Protein AF-A0A2Z6RHT5-F1 (afdb_monomer)

Secondary structure (DSSP, 8-state):
-HHHHH---GGG-SSHHHHHHHHHHHHH-PPP----SHHHHHHHHHHTTS--EEEEE-HHHHHH-HHHHHHHHHHHHH--TT-SEEEEEEEEEE--GGGHHHHSSS--SEEEEE--GGGS-HHHHHHHHHHSTT-----EEEEE--SPEEEEEEEHHHHHHHHHTT-EEEEEEEEEEEEPP-

Mean predicted aligned error: 8.2 Å

Structure (mmCIF, N/CA/C/O backbone):
data_AF-A0A2Z6RHT5-F1
#
_entry.id   AF-A0A2Z6RHT5-F1
#
loop_
_atom_site.group_PDB
_atom_site.id
_atom_site.type_symbol
_atom_site.label_atom_id
_atom_site.label_alt_id
_atom_site.label_comp_id
_atom_site.label_asym_id
_atom_site.label_entity_id
_atom_site.label_seq_id
_atom_site.pdbx_PDB_ins_code
_atom_site.Cartn_x
_atom_site.Cartn_y
_atom_site.Cartn_z
_atom_site.occupancy
_atom_site.B_iso_or_equiv
_atom_site.auth_seq_id
_atom_site.auth_comp_id
_atom_site.auth_asym_id
_atom_site.auth_atom_id
_atom_site.pdbx_PDB_model_num
ATOM 1 N N . THR A 1 1 ? 32.924 -19.576 -12.853 1.00 72.81 1 THR A N 1
ATOM 2 C CA . THR A 1 1 ? 32.741 -18.130 -12.596 1.00 72.81 1 THR A CA 1
ATOM 3 C C . THR A 1 1 ? 31.260 -17.805 -12.616 1.00 72.81 1 THR A C 1
ATOM 5 O O . THR A 1 1 ? 30.520 -18.517 -13.285 1.00 72.81 1 THR A O 1
ATOM 8 N N . CYS A 1 2 ? 30.806 -16.787 -11.879 1.00 76.38 2 CYS A N 1
ATOM 9 C CA . CYS A 1 2 ? 29.377 -16.460 -11.731 1.00 76.38 2 CYS A CA 1
ATOM 10 C C . CYS A 1 2 ? 28.672 -16.211 -13.071 1.00 76.38 2 CYS A C 1
ATOM 12 O O . CYS A 1 2 ? 27.558 -16.684 -13.258 1.00 76.38 2 CYS A O 1
ATOM 14 N N . ILE A 1 3 ? 29.378 -15.628 -14.043 1.00 86.44 3 ILE A N 1
ATOM 15 C CA . ILE A 1 3 ? 28.909 -15.486 -15.429 1.00 86.44 3 ILE A CA 1
ATOM 16 C C . ILE A 1 3 ? 28.558 -16.848 -16.052 1.00 86.44 3 ILE A C 1
ATOM 18 O O . ILE A 1 3 ? 27.509 -16.989 -16.659 1.00 86.44 3 ILE A O 1
ATOM 22 N N . LYS A 1 4 ? 29.379 -17.888 -15.853 1.00 86.88 4 LYS A N 1
ATOM 23 C CA . LYS A 1 4 ? 29.117 -19.227 -16.417 1.00 86.88 4 LYS A CA 1
ATOM 24 C C . LYS A 1 4 ? 27.957 -19.963 -15.734 1.00 86.88 4 LYS A C 1
ATOM 26 O O . LYS A 1 4 ? 27.295 -20.762 -16.378 1.00 86.88 4 LYS A O 1
ATOM 31 N N . TYR A 1 5 ? 27.746 -19.748 -14.433 1.00 85.44 5 TYR A N 1
ATOM 32 C CA . TYR A 1 5 ? 26.770 -20.521 -13.647 1.00 85.44 5 TYR A CA 1
ATOM 33 C C . TYR A 1 5 ? 25.415 -19.826 -13.482 1.00 85.44 5 TYR A C 1
ATOM 35 O O . TYR A 1 5 ? 24.383 -20.500 -13.439 1.00 85.44 5 TYR A O 1
ATOM 43 N N . TYR A 1 6 ? 25.412 -18.499 -13.363 1.00 84.75 6 TYR A N 1
ATOM 44 C CA . TYR A 1 6 ? 24.230 -17.676 -13.091 1.00 84.75 6 TYR A CA 1
ATOM 45 C C . TYR A 1 6 ? 23.938 -16.672 -14.213 1.00 84.75 6 TYR A C 1
ATOM 47 O O . TYR A 1 6 ? 22.865 -16.071 -14.206 1.00 84.75 6 TYR A O 1
ATOM 55 N N . GLU A 1 7 ? 24.868 -16.487 -15.163 1.00 88.12 7 GLU A N 1
ATOM 56 C CA . GLU A 1 7 ? 24.817 -15.429 -16.188 1.00 88.12 7 GLU A CA 1
ATOM 57 C C . GLU A 1 7 ? 24.629 -14.042 -15.551 1.00 88.12 7 GLU A C 1
ATOM 59 O O . GLU A 1 7 ? 23.878 -13.202 -16.040 1.00 88.12 7 GLU A O 1
ATOM 64 N N . LEU A 1 8 ? 25.271 -13.843 -14.399 1.00 86.50 8 LEU A N 1
ATOM 65 C CA . LEU A 1 8 ? 25.359 -12.565 -13.706 1.00 86.50 8 LEU A CA 1
ATOM 66 C C . LEU A 1 8 ? 26.819 -12.134 -13.725 1.00 86.50 8 LEU A C 1
ATOM 68 O O . LEU A 1 8 ? 27.700 -12.931 -13.378 1.00 86.50 8 LEU A O 1
ATOM 72 N N . ASP A 1 9 ? 27.069 -10.894 -14.128 1.00 87.44 9 ASP A N 1
ATOM 73 C CA . ASP A 1 9 ? 28.403 -10.306 -14.111 1.00 87.44 9 ASP A CA 1
ATOM 74 C C . ASP A 1 9 ? 28.694 -9.715 -12.718 1.00 87.44 9 ASP A C 1
ATOM 76 O O . ASP A 1 9 ? 28.036 -8.752 -12.316 1.00 87.44 9 ASP A O 1
ATOM 80 N N . PRO A 1 10 ? 29.670 -10.273 -11.966 1.00 85.12 10 PRO A N 1
ATOM 81 C CA . PRO A 1 10 ? 30.047 -9.784 -10.642 1.00 85.12 10 PRO A CA 1
ATOM 82 C C . PRO A 1 10 ? 30.427 -8.303 -10.599 1.00 85.12 10 PRO A C 1
ATOM 84 O O . PRO A 1 10 ? 30.282 -7.687 -9.549 1.00 85.12 10 PRO A O 1
ATOM 87 N N . SER A 1 11 ? 30.896 -7.734 -11.712 1.00 87.56 11 SER A N 1
ATOM 88 C CA . SER A 1 11 ? 31.372 -6.347 -11.794 1.00 87.56 11 SER A CA 1
ATOM 89 C C . SER A 1 11 ? 30.252 -5.323 -11.583 1.00 87.56 11 SER A C 1
ATOM 91 O O . SER A 1 11 ? 30.521 -4.180 -11.225 1.00 87.56 11 SER A O 1
ATOM 93 N N . HIS A 1 12 ? 28.991 -5.735 -11.752 1.00 86.00 12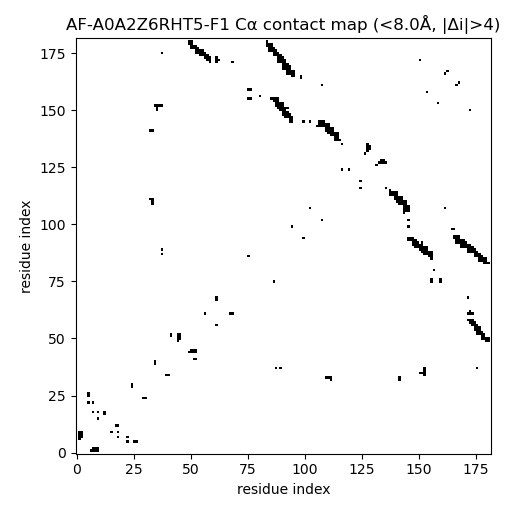 HIS A N 1
ATOM 94 C CA . HIS A 1 12 ? 27.811 -4.902 -11.505 1.00 86.00 12 HIS A CA 1
ATOM 95 C C . HIS A 1 12 ? 27.333 -4.925 -10.043 1.00 86.00 12 HIS A C 1
ATOM 97 O O . HIS A 1 12 ? 26.348 -4.264 -9.714 1.00 86.00 12 HIS A O 1
ATOM 103 N N . TYR A 1 13 ? 28.006 -5.668 -9.157 1.00 87.38 13 TYR A N 1
ATOM 104 C CA . TYR A 1 13 ? 27.581 -5.855 -7.773 1.00 87.38 13 TYR A CA 1
ATOM 105 C C . TYR A 1 13 ? 28.577 -5.251 -6.790 1.00 87.38 13 TYR A C 1
ATOM 107 O O . TYR A 1 13 ? 29.769 -5.538 -6.817 1.00 87.38 13 TYR A O 1
ATOM 115 N N . VAL A 1 14 ? 28.055 -4.466 -5.845 1.00 90.38 14 VAL A N 1
ATOM 116 C CA . VAL A 1 14 ? 28.849 -3.853 -4.768 1.00 90.38 14 VAL A CA 1
ATOM 117 C C . VAL A 1 14 ? 29.410 -4.918 -3.814 1.00 90.38 14 VAL A C 1
ATOM 119 O O . VAL A 1 14 ? 30.442 -4.706 -3.184 1.00 90.38 14 VAL A O 1
ATOM 122 N N . SER A 1 15 ? 28.738 -6.069 -3.673 1.00 92.12 15 SER A N 1
ATOM 123 C CA . SER A 1 15 ? 29.152 -7.119 -2.734 1.00 92.12 15 SER A CA 1
ATOM 124 C C . SER A 1 15 ? 28.681 -8.529 -3.118 1.00 92.12 15 SER A C 1
ATOM 126 O O . SER A 1 15 ? 27.671 -8.714 -3.804 1.00 92.12 15 SER A O 1
ATOM 128 N N . ALA A 1 16 ? 29.372 -9.553 -2.608 1.00 89.00 16 ALA A N 1
ATOM 129 C CA . ALA A 1 16 ? 29.013 -10.957 -2.831 1.00 89.00 16 ALA A CA 1
ATOM 130 C C . ALA A 1 16 ? 27.592 -11.341 -2.348 1.00 89.00 16 ALA A C 1
ATOM 132 O O . ALA A 1 16 ? 26.932 -12.108 -3.056 1.00 89.00 16 ALA A O 1
ATOM 133 N N . PRO A 1 17 ? 27.059 -10.809 -1.225 1.00 91.25 17 PRO A N 1
ATOM 134 C CA . PRO A 1 17 ? 25.663 -11.031 -0.844 1.00 91.25 17 PRO A CA 1
ATOM 135 C C . PRO A 1 17 ? 24.656 -10.528 -1.883 1.00 91.25 17 PRO A C 1
ATOM 137 O O . PRO A 1 17 ? 23.709 -11.247 -2.190 1.00 91.25 17 PRO A O 1
ATOM 140 N N . SER A 1 18 ? 24.878 -9.344 -2.471 1.00 87.88 18 SER A N 1
ATOM 141 C CA . SER A 1 18 ? 23.979 -8.804 -3.507 1.00 87.88 18 SER A CA 1
ATOM 142 C C . SER A 1 18 ? 23.942 -9.685 -4.761 1.00 87.88 18 SER A C 1
ATOM 144 O O . SER A 1 18 ? 22.866 -10.010 -5.253 1.00 87.88 18 SER A O 1
ATOM 146 N N . LEU A 1 19 ? 25.105 -10.183 -5.193 1.00 90.12 19 LEU A N 1
ATOM 147 C CA . LEU A 1 19 ? 25.199 -11.153 -6.285 1.00 90.12 19 LEU A CA 1
ATOM 148 C C . LEU A 1 19 ? 24.508 -12.481 -5.938 1.00 90.12 19 LEU A C 1
ATOM 150 O O . LEU A 1 19 ? 23.809 -13.058 -6.767 1.00 90.12 19 LEU A O 1
ATOM 154 N N . SER A 1 20 ? 24.709 -12.981 -4.716 1.00 91.44 20 SER A N 1
ATOM 155 C CA . SER A 1 20 ? 24.129 -14.253 -4.259 1.00 91.44 20 SER A CA 1
ATOM 156 C C . SER A 1 20 ? 22.600 -14.200 -4.202 1.00 91.44 20 SER A C 1
ATOM 158 O O . SER A 1 20 ? 21.941 -15.172 -4.567 1.00 91.44 20 SER A O 1
ATOM 160 N N . TRP A 1 21 ? 22.034 -13.063 -3.789 1.00 88.56 21 TRP A N 1
ATOM 161 C CA . TRP A 1 21 ? 20.590 -12.833 -3.763 1.00 88.56 21 TRP A CA 1
ATOM 162 C C . TRP A 1 21 ? 19.975 -12.874 -5.167 1.00 88.56 21 TRP A C 1
ATOM 164 O O . TRP A 1 21 ? 19.035 -13.633 -5.405 1.00 88.56 21 TRP A O 1
ATOM 174 N N . ASP A 1 22 ? 20.549 -12.142 -6.121 1.00 87.25 22 ASP A N 1
ATOM 175 C CA . ASP A 1 22 ? 20.072 -12.148 -7.508 1.00 87.25 22 ASP A CA 1
ATOM 176 C C . ASP A 1 22 ? 20.249 -13.520 -8.170 1.00 87.25 22 ASP A C 1
ATOM 178 O O . ASP A 1 22 ? 19.358 -13.996 -8.879 1.00 87.25 22 ASP A O 1
ATOM 182 N N . ALA A 1 23 ? 21.362 -14.207 -7.886 1.00 90.69 23 ALA A N 1
ATOM 183 C CA . ALA A 1 23 ? 21.592 -15.575 -8.342 1.00 90.69 23 ALA A CA 1
ATOM 184 C C . ALA A 1 23 ? 20.512 -16.534 -7.816 1.00 90.69 23 ALA A C 1
ATOM 186 O O . ALA A 1 23 ? 19.993 -17.353 -8.578 1.00 90.69 23 ALA A O 1
ATOM 187 N N . MET A 1 24 ? 20.134 -16.411 -6.538 1.00 92.44 24 MET A N 1
ATOM 188 C CA . MET A 1 24 ? 19.061 -17.195 -5.924 1.00 92.44 24 MET A CA 1
ATOM 189 C C . MET A 1 24 ? 17.709 -16.916 -6.591 1.00 92.44 24 MET A C 1
ATOM 191 O O . MET A 1 24 ? 17.010 -17.861 -6.963 1.00 92.44 24 MET A O 1
ATOM 195 N N . LEU A 1 25 ? 17.334 -15.647 -6.779 1.00 89.25 25 LEU A N 1
ATOM 196 C CA . LEU A 1 25 ? 16.073 -15.283 -7.438 1.00 89.25 25 LEU A CA 1
ATOM 197 C C . LEU A 1 25 ? 16.009 -15.837 -8.863 1.00 89.25 25 LEU A C 1
ATOM 199 O O . LEU A 1 25 ? 15.011 -16.446 -9.250 1.00 89.25 25 LEU A O 1
ATOM 203 N N . LYS A 1 26 ? 17.101 -15.704 -9.624 1.00 86.69 26 LYS A N 1
ATOM 204 C CA . LYS A 1 26 ? 17.183 -16.209 -10.997 1.00 86.69 26 LYS A CA 1
ATOM 205 C C . LYS A 1 26 ? 17.109 -17.736 -11.061 1.00 86.69 26 LYS A C 1
ATOM 207 O O . LYS A 1 26 ? 16.432 -18.270 -11.933 1.00 86.69 26 LYS A O 1
ATOM 212 N N . LYS A 1 27 ? 17.763 -18.451 -10.138 1.00 89.25 27 LYS A N 1
ATOM 213 C CA . LYS A 1 27 ? 17.744 -19.925 -10.100 1.00 89.25 27 LYS A CA 1
ATOM 214 C C . LYS A 1 27 ? 16.412 -20.503 -9.639 1.00 89.25 27 LYS A C 1
ATOM 216 O O . LYS A 1 27 ? 16.014 -21.553 -10.128 1.00 89.25 27 LYS A O 1
ATOM 221 N N . THR A 1 28 ? 15.739 -19.840 -8.705 1.00 91.44 28 THR A N 1
ATOM 222 C CA . THR A 1 28 ? 14.458 -20.312 -8.156 1.00 91.44 28 THR A CA 1
ATOM 223 C C . THR A 1 28 ? 13.250 -19.848 -8.968 1.00 91.44 28 THR A C 1
ATOM 225 O O . THR A 1 28 ? 12.170 -20.415 -8.828 1.00 91.44 28 THR A O 1
ATOM 228 N N . GLY A 1 29 ? 13.400 -18.810 -9.796 1.00 85.50 29 GLY A N 1
ATOM 229 C CA . GLY A 1 29 ? 12.295 -18.192 -10.532 1.00 85.50 29 GLY A CA 1
ATOM 230 C C . GLY A 1 29 ? 11.300 -17.445 -9.636 1.00 85.50 29 GLY A C 1
ATOM 231 O O . GLY A 1 29 ? 10.247 -17.009 -10.110 1.00 85.50 29 GLY A O 1
ATOM 232 N N . VAL A 1 30 ? 11.609 -17.291 -8.343 1.00 84.75 30 VAL A N 1
ATOM 233 C CA . VAL A 1 30 ? 10.758 -16.588 -7.382 1.00 84.75 30 VAL A CA 1
ATOM 234 C C . VAL A 1 30 ? 10.743 -15.100 -7.721 1.00 84.75 30 VAL A C 1
ATOM 236 O O . VAL A 1 30 ? 11.784 -14.456 -7.835 1.00 84.75 30 VAL A O 1
ATOM 239 N N . LYS A 1 31 ? 9.541 -14.534 -7.859 1.00 80.88 31 LYS A N 1
ATOM 240 C CA . LYS A 1 31 ? 9.337 -13.100 -8.093 1.00 80.88 31 LYS A CA 1
ATOM 241 C C . LYS A 1 31 ? 8.995 -12.410 -6.782 1.00 80.88 31 LYS A C 1
ATOM 243 O O . LYS A 1 31 ? 8.032 -12.794 -6.119 1.00 80.88 31 LYS A O 1
ATOM 248 N N . ILE A 1 32 ? 9.740 -11.362 -6.440 1.00 80.69 32 ILE A N 1
ATOM 249 C CA . ILE A 1 32 ? 9.419 -10.521 -5.286 1.00 80.69 32 ILE A CA 1
ATOM 250 C C . ILE A 1 32 ? 8.148 -9.731 -5.606 1.00 80.69 32 ILE A C 1
ATOM 252 O O . ILE A 1 32 ? 8.107 -8.925 -6.539 1.00 80.69 32 ILE A O 1
ATOM 256 N N . LYS A 1 33 ? 7.096 -9.979 -4.826 1.00 82.94 33 LYS A N 1
ATOM 257 C CA . LYS A 1 33 ? 5.812 -9.286 -4.924 1.00 82.94 33 LYS A CA 1
ATOM 258 C C . LYS A 1 33 ? 5.486 -8.603 -3.605 1.00 82.94 33 LYS A C 1
ATOM 260 O O . LYS A 1 33 ? 5.857 -9.088 -2.540 1.00 82.94 33 LYS A O 1
ATOM 265 N N . LEU A 1 34 ? 4.786 -7.480 -3.695 1.00 83.81 34 LEU A N 1
ATOM 266 C CA . LEU A 1 34 ? 4.105 -6.879 -2.565 1.00 83.81 34 LEU A CA 1
ATOM 267 C C . LEU A 1 34 ? 3.022 -7.852 -2.089 1.00 83.81 34 LEU A C 1
ATOM 269 O O . LEU A 1 34 ? 2.398 -8.553 -2.892 1.00 83.81 34 LEU A O 1
ATOM 273 N N . PHE A 1 35 ? 2.776 -7.866 -0.789 1.00 80.38 35 PHE A N 1
ATOM 274 C CA . PHE A 1 35 ? 1.640 -8.582 -0.239 1.00 80.38 35 PHE A CA 1
ATOM 275 C C . PHE A 1 35 ? 0.347 -7.937 -0.738 1.00 80.38 35 PHE A C 1
ATOM 277 O O . PHE A 1 35 ? 0.083 -6.758 -0.514 1.00 80.38 35 PHE A O 1
ATOM 284 N N . THR A 1 36 ? -0.425 -8.720 -1.480 1.00 75.94 36 THR A N 1
ATOM 285 C CA . THR A 1 36 ? -1.698 -8.291 -2.074 1.00 75.94 36 THR A CA 1
ATOM 286 C C . THR A 1 36 ? -2.880 -8.692 -1.209 1.00 75.94 36 THR A C 1
ATOM 288 O O . THR A 1 36 ? -3.898 -8.009 -1.202 1.00 75.94 36 THR A O 1
ATOM 291 N N . ASP A 1 37 ? -2.721 -9.776 -0.454 1.00 80.25 37 ASP A N 1
ATOM 292 C CA . ASP A 1 37 ? -3.712 -10.279 0.477 1.00 80.25 37 ASP A CA 1
ATOM 293 C C . ASP A 1 37 ? -3.211 -10.117 1.912 1.00 80.25 37 ASP A C 1
ATOM 295 O O . ASP A 1 37 ? -2.036 -10.313 2.238 1.00 80.25 37 ASP A O 1
ATOM 299 N N . ILE A 1 38 ? -4.144 -9.767 2.781 1.00 78.44 38 ILE A N 1
ATOM 300 C CA . ILE A 1 38 ? -3.937 -9.654 4.209 1.00 78.44 38 ILE A CA 1
ATOM 301 C C . ILE A 1 38 ? -3.617 -11.022 4.837 1.00 78.44 38 ILE A C 1
ATOM 303 O O . ILE A 1 38 ? -2.877 -11.088 5.818 1.00 78.44 38 ILE A O 1
ATOM 307 N N . SER A 1 39 ? -4.083 -12.120 4.226 1.00 79.00 39 SER A N 1
ATOM 308 C CA . SER A 1 39 ? -3.747 -13.491 4.634 1.00 79.00 39 SER A CA 1
ATOM 309 C C . SER A 1 39 ? -2.245 -13.796 4.535 1.00 79.00 39 SER A C 1
ATOM 311 O O . SER A 1 39 ? -1.708 -14.553 5.343 1.00 79.00 39 SER A O 1
ATOM 313 N N . MET A 1 40 ? -1.530 -13.163 3.596 1.00 82.31 40 MET A N 1
ATOM 314 C CA . MET A 1 40 ? -0.079 -13.332 3.459 1.00 82.31 40 MET A CA 1
ATOM 315 C C . MET A 1 40 ? 0.660 -12.744 4.665 1.00 82.31 40 MET A C 1
ATOM 317 O O . MET A 1 40 ? 1.632 -13.331 5.142 1.00 82.31 40 MET A O 1
ATOM 321 N N . TYR A 1 41 ? 0.177 -11.616 5.192 1.00 79.06 41 TYR A N 1
ATOM 322 C CA . TYR A 1 41 ? 0.705 -11.044 6.429 1.00 79.06 41 TYR A CA 1
ATOM 323 C C . TYR A 1 41 ? 0.398 -11.943 7.625 1.00 79.06 41 TYR A C 1
ATOM 325 O O . TYR A 1 41 ? 1.287 -12.183 8.437 1.00 79.06 41 TYR A O 1
ATOM 333 N N . ASP A 1 42 ? -0.819 -12.490 7.701 1.00 77.12 42 ASP A N 1
ATOM 334 C CA . ASP A 1 42 ? -1.200 -13.461 8.734 1.00 77.12 42 ASP A CA 1
ATOM 335 C C . ASP A 1 42 ? -0.270 -14.677 8.752 1.00 77.12 42 ASP A C 1
ATOM 337 O O . ASP A 1 42 ? 0.265 -15.030 9.803 1.00 77.12 42 ASP A O 1
ATOM 341 N N . PHE A 1 43 ? 0.016 -15.255 7.585 1.00 81.00 43 PHE A N 1
ATOM 342 C CA . PHE A 1 43 ? 0.957 -16.364 7.462 1.00 81.00 43 PHE A CA 1
ATOM 343 C C . PHE A 1 43 ? 2.357 -16.009 7.985 1.00 81.00 43 PHE A C 1
ATOM 345 O O . PHE A 1 43 ? 2.946 -16.775 8.748 1.00 81.00 43 PHE A O 1
ATOM 352 N N . ILE A 1 44 ? 2.889 -14.843 7.610 1.00 80.19 44 ILE A N 1
ATOM 353 C CA . ILE A 1 44 ? 4.246 -14.423 7.990 1.00 80.19 44 ILE A CA 1
ATOM 354 C C . ILE A 1 44 ? 4.345 -14.108 9.478 1.00 80.19 44 ILE A C 1
ATOM 356 O O . ILE A 1 44 ? 5.302 -14.526 10.129 1.00 80.19 44 ILE A O 1
ATOM 360 N N . GLU A 1 45 ? 3.373 -13.394 10.039 1.00 77.88 45 GLU A N 1
ATOM 361 C CA . GLU A 1 45 ? 3.388 -13.076 11.468 1.00 77.88 45 GLU A CA 1
ATOM 362 C C . GLU A 1 45 ? 3.195 -14.338 12.319 1.00 77.88 45 GLU A C 1
ATOM 364 O O . GLU A 1 45 ? 3.916 -14.527 13.300 1.00 77.88 45 GLU A O 1
ATOM 369 N N . LYS A 1 46 ? 2.343 -15.278 11.883 1.00 76.12 46 LYS A N 1
ATOM 370 C CA . LYS A 1 46 ? 2.246 -16.608 12.507 1.00 76.12 46 LYS A CA 1
ATOM 371 C C . LYS A 1 46 ? 3.557 -17.386 12.410 1.00 76.12 46 LYS A C 1
ATOM 373 O O . LYS A 1 46 ? 3.958 -18.031 13.379 1.00 76.12 46 LYS A O 1
ATOM 378 N N . ALA A 1 47 ? 4.258 -17.310 11.277 1.00 79.19 47 ALA A N 1
ATOM 379 C CA . ALA A 1 47 ? 5.554 -17.963 11.095 1.00 79.19 47 ALA A CA 1
ATOM 380 C C . ALA A 1 47 ? 6.642 -17.390 12.018 1.00 79.19 47 ALA A C 1
ATOM 382 O O . ALA A 1 47 ? 7.526 -18.132 12.446 1.00 79.19 47 ALA A O 1
ATOM 383 N N . LYS A 1 48 ? 6.545 -16.110 12.406 1.00 75.25 48 LYS A N 1
ATOM 384 C CA . LYS A 1 48 ? 7.414 -15.512 13.433 1.00 75.25 48 LYS A CA 1
ATOM 385 C C . LYS A 1 48 ? 7.155 -16.064 14.840 1.00 75.25 48 LYS A C 1
ATOM 387 O O . LYS A 1 48 ? 7.913 -15.732 15.742 1.00 75.25 48 LYS A O 1
ATOM 392 N N . ARG A 1 49 ? 6.130 -16.909 15.044 1.00 63.41 49 ARG A N 1
ATOM 393 C CA . ARG A 1 49 ? 5.758 -17.615 16.296 1.00 63.41 49 ARG A CA 1
ATOM 394 C C . ARG A 1 49 ? 5.505 -16.735 17.529 1.00 63.41 49 ARG A C 1
ATOM 396 O O . ARG A 1 49 ? 5.203 -17.264 18.592 1.00 63.41 49 ARG A O 1
ATOM 403 N N . VAL A 1 50 ? 5.605 -15.417 17.395 1.00 62.38 50 VAL A N 1
ATOM 404 C CA . VAL A 1 50 ? 5.531 -14.448 18.500 1.00 62.38 50 VAL A CA 1
ATOM 405 C C . VAL A 1 50 ? 4.333 -13.500 18.333 1.00 62.38 50 VAL A C 1
ATOM 407 O O . VAL A 1 50 ? 3.960 -12.797 19.265 1.00 62.38 50 VAL A O 1
ATOM 410 N N . VAL A 1 51 ? 3.675 -13.502 17.168 1.00 68.19 51 VAL A N 1
ATOM 411 C CA . VAL A 1 51 ? 2.614 -12.546 16.835 1.00 68.19 51 VAL A CA 1
ATOM 412 C C . VAL A 1 51 ? 1.386 -13.271 16.284 1.00 68.19 51 VAL A C 1
ATOM 414 O O . VAL A 1 51 ? 1.489 -14.103 15.386 1.00 68.19 51 VAL A O 1
ATOM 417 N N . TYR A 1 52 ? 0.206 -12.925 16.804 1.00 69.75 52 TYR A N 1
ATOM 418 C CA . TYR A 1 52 ? -1.082 -13.413 16.305 1.00 69.75 52 TYR A CA 1
ATOM 419 C C . TYR A 1 52 ? -1.880 -12.256 15.708 1.00 69.75 52 TYR A C 1
ATOM 421 O O . TYR A 1 52 ? -2.309 -11.354 16.434 1.00 69.75 52 TYR A O 1
ATOM 429 N N . LEU A 1 53 ? -2.103 -12.302 14.394 1.00 76.12 53 LEU A N 1
ATOM 430 C CA . LEU A 1 53 ? -3.010 -11.390 13.706 1.00 76.12 53 LEU A CA 1
ATOM 431 C C . LEU A 1 53 ? -4.467 -11.775 14.003 1.00 76.12 53 LEU A C 1
ATOM 433 O O . LEU A 1 53 ? -4.845 -12.947 13.994 1.00 76.12 53 LEU A O 1
ATOM 437 N N . ARG A 1 54 ? -5.287 -10.770 14.310 1.00 82.62 54 ARG A N 1
ATOM 438 C CA . ARG A 1 54 ? -6.718 -10.897 14.599 1.00 82.62 54 ARG A CA 1
ATOM 439 C C . ARG A 1 54 ? -7.506 -9.920 13.742 1.00 82.62 54 ARG A C 1
ATOM 441 O O . ARG A 1 54 ? -7.065 -8.803 13.475 1.00 82.62 54 ARG A O 1
ATOM 448 N N . LEU A 1 55 ? -8.698 -10.338 13.339 1.00 80.88 55 LEU A N 1
ATOM 449 C CA . LEU A 1 55 ? -9.622 -9.497 12.594 1.00 80.88 55 LEU A CA 1
ATOM 450 C C . LEU A 1 55 ? -10.269 -8.479 13.540 1.00 80.88 55 LEU A C 1
ATOM 452 O O . LEU A 1 55 ? -10.964 -8.867 14.476 1.00 80.88 55 LEU A O 1
ATOM 456 N N . GLU A 1 56 ? -10.045 -7.184 13.301 1.00 85.06 56 GLU A N 1
ATOM 457 C CA . GLU A 1 56 ? -10.772 -6.116 14.009 1.00 85.06 56 GLU A CA 1
ATOM 458 C C . GLU A 1 56 ? -12.119 -5.864 13.320 1.00 85.06 56 GLU A C 1
ATOM 460 O O . GLU A 1 56 ? -13.140 -5.693 13.983 1.00 85.06 56 GLU A O 1
ATOM 465 N N . ALA A 1 57 ? -12.124 -5.814 11.983 1.00 86.31 57 ALA A N 1
ATOM 466 C CA . ALA A 1 57 ? -13.317 -5.513 11.201 1.00 86.31 57 ALA A CA 1
ATOM 467 C C . ALA A 1 57 ? -13.271 -6.171 9.817 1.00 86.31 57 ALA A C 1
ATOM 469 O O . ALA A 1 57 ? -12.344 -5.939 9.037 1.00 86.31 57 ALA A O 1
ATOM 470 N N . SER A 1 58 ? -14.307 -6.957 9.510 1.00 86.88 58 SER A N 1
ATOM 471 C CA . SER A 1 58 ? -14.467 -7.624 8.218 1.00 86.88 58 SER A CA 1
ATOM 472 C C . SER A 1 58 ? -15.027 -6.690 7.145 1.00 86.88 58 SER A C 1
ATOM 474 O O . SER A 1 58 ? -15.710 -5.699 7.433 1.00 86.88 58 SER A O 1
ATOM 476 N N . ARG A 1 59 ? -14.816 -7.071 5.883 1.00 85.62 59 ARG A N 1
ATOM 477 C CA . ARG A 1 59 ? -15.378 -6.382 4.714 1.00 85.62 59 ARG A CA 1
ATOM 478 C C . ARG A 1 59 ? -16.888 -6.242 4.762 1.00 85.62 59 ARG A C 1
ATOM 480 O O . ARG A 1 59 ? -17.413 -5.174 4.456 1.00 85.62 59 ARG A O 1
ATOM 487 N N . GLU A 1 60 ? -17.585 -7.301 5.149 1.00 86.31 60 GLU A N 1
ATOM 488 C CA . GLU A 1 60 ? -19.045 -7.300 5.242 1.00 86.31 60 GLU A CA 1
ATOM 489 C C . GLU A 1 60 ? -19.545 -6.364 6.343 1.00 86.31 60 GLU A C 1
ATOM 491 O O . GLU A 1 60 ? -20.524 -5.644 6.147 1.00 86.31 60 GLU A O 1
ATOM 496 N N . TYR A 1 61 ? -18.856 -6.337 7.485 1.00 87.62 61 TYR A N 1
ATOM 497 C CA . TYR A 1 61 ? -19.211 -5.469 8.600 1.00 87.62 61 TYR A CA 1
ATOM 498 C C . TYR A 1 61 ? -19.024 -3.989 8.243 1.00 87.62 61 TYR A C 1
ATOM 500 O O . TYR A 1 61 ? -19.937 -3.184 8.430 1.00 87.62 61 TYR A O 1
ATOM 508 N N . LEU A 1 62 ? -17.875 -3.626 7.665 1.00 87.81 62 LEU A N 1
ATOM 509 C CA . LEU A 1 62 ? -17.588 -2.241 7.274 1.00 87.81 62 LEU A CA 1
ATOM 510 C C . LEU A 1 62 ? -18.511 -1.743 6.154 1.00 87.81 62 LEU A C 1
ATOM 512 O O . LEU A 1 62 ? -18.880 -0.572 6.143 1.00 87.81 62 LEU A O 1
ATOM 516 N N . LEU A 1 63 ? -18.933 -2.635 5.251 1.00 85.50 63 LEU A N 1
ATOM 517 C CA . LEU A 1 63 ? -19.932 -2.329 4.226 1.00 85.50 63 LEU A CA 1
ATOM 518 C C . LEU A 1 63 ? -21.311 -2.008 4.814 1.00 85.50 63 LEU A C 1
ATOM 520 O O . LEU A 1 63 ? -21.989 -1.117 4.310 1.00 85.50 63 LEU A O 1
ATOM 524 N N . LYS A 1 64 ? -21.723 -2.718 5.871 1.00 89.25 64 LYS A N 1
ATOM 525 C CA . LYS A 1 64 ? -23.016 -2.503 6.539 1.00 89.25 64 LYS A CA 1
ATOM 526 C C . LYS A 1 64 ? -23.031 -1.244 7.409 1.00 89.25 64 LYS A C 1
ATOM 528 O O . LYS A 1 64 ? -24.085 -0.634 7.564 1.00 89.25 64 LYS A O 1
ATOM 533 N N . TYR A 1 65 ? -21.881 -0.835 7.952 1.00 89.56 65 TYR A N 1
ATOM 534 C CA . TYR A 1 65 ? -21.788 0.273 8.910 1.00 89.56 65 TYR A CA 1
ATOM 535 C C . TYR A 1 65 ? -20.735 1.329 8.514 1.00 89.56 65 TYR A C 1
ATOM 537 O O . TYR A 1 65 ? -19.660 1.392 9.120 1.00 89.56 65 TYR A O 1
ATOM 545 N N . PRO A 1 66 ? -21.050 2.249 7.579 1.00 86.62 66 PRO A N 1
ATOM 546 C CA . PRO A 1 66 ? -20.121 3.302 7.147 1.00 86.62 66 PRO A CA 1
ATOM 547 C C . PRO A 1 66 ? -19.641 4.221 8.283 1.00 86.62 66 PRO A C 1
ATOM 549 O O . PRO A 1 66 ? -18.491 4.662 8.301 1.00 86.62 66 PRO A O 1
ATOM 552 N N . ALA A 1 67 ? -20.490 4.480 9.283 1.00 89.69 67 ALA A N 1
ATOM 553 C CA . ALA A 1 67 ? -20.116 5.276 10.455 1.00 89.69 67 ALA A CA 1
ATOM 554 C C . ALA A 1 67 ? -18.981 4.623 11.268 1.00 89.69 67 ALA A C 1
ATOM 556 O O . ALA A 1 67 ? -18.087 5.311 11.766 1.00 89.69 67 ALA A O 1
ATOM 557 N N . MET A 1 68 ? -18.974 3.288 11.354 1.00 88.31 68 MET A N 1
ATOM 558 C CA . MET A 1 68 ? -17.915 2.545 12.036 1.00 88.31 68 MET A CA 1
ATOM 559 C C . MET A 1 68 ? -16.599 2.627 11.271 1.00 88.31 68 MET A C 1
ATOM 561 O O . MET A 1 68 ? -15.551 2.779 11.894 1.00 88.31 68 MET A O 1
ATOM 565 N N . GLN A 1 69 ? -16.641 2.621 9.937 1.00 87.88 69 GLN A N 1
ATOM 566 C CA . GLN A 1 69 ? -15.449 2.812 9.113 1.00 87.88 69 GLN A CA 1
ATOM 567 C C . GLN A 1 69 ? -14.736 4.127 9.458 1.00 87.88 69 GLN A C 1
ATOM 569 O O . GLN A 1 69 ? -13.528 4.130 9.696 1.00 87.88 69 GLN A O 1
ATOM 574 N N . LYS A 1 70 ? -15.484 5.234 9.567 1.00 88.56 70 LYS A N 1
ATOM 575 C CA . LYS A 1 70 ? -14.925 6.534 9.968 1.00 88.56 70 LYS A CA 1
ATOM 576 C C . LYS A 1 70 ? -14.319 6.484 11.375 1.00 88.56 70 LYS A C 1
ATOM 578 O O . LYS A 1 70 ? -13.195 6.938 11.574 1.00 88.56 70 LYS A O 1
ATOM 583 N N . LYS A 1 71 ? -15.012 5.854 12.329 1.00 92.06 71 LYS A N 1
ATOM 584 C CA . LYS A 1 71 ? -14.527 5.676 13.708 1.00 92.06 71 LYS A CA 1
ATOM 585 C C . LYS A 1 71 ? -13.201 4.906 13.770 1.00 92.06 71 LYS A C 1
ATOM 587 O O . LYS A 1 71 ? -12.294 5.310 14.497 1.00 92.06 71 LYS A O 1
ATOM 592 N N . TYR A 1 72 ? -13.063 3.818 13.009 1.00 91.31 72 TYR A N 1
ATOM 593 C CA . TYR A 1 72 ? -11.814 3.052 12.949 1.00 91.31 72 TYR A CA 1
ATOM 594 C C . TYR A 1 72 ? -10.678 3.851 12.315 1.00 91.31 72 TYR A C 1
ATOM 596 O O . TYR A 1 72 ? -9.569 3.846 12.843 1.00 91.31 72 TYR A O 1
ATOM 604 N N . LEU A 1 73 ? -10.951 4.576 11.229 1.00 91.06 73 LEU A N 1
ATOM 605 C CA . LEU A 1 73 ? -9.958 5.442 10.597 1.00 91.06 73 LEU A CA 1
ATOM 606 C C . LEU A 1 73 ? -9.435 6.502 11.570 1.00 91.06 73 LEU A C 1
ATOM 608 O O . LEU A 1 73 ? -8.226 6.661 11.713 1.00 91.06 73 LEU A O 1
ATOM 612 N N . GLU A 1 74 ? -10.323 7.174 12.303 1.00 91.38 74 GLU A N 1
ATOM 613 C CA . GLU A 1 74 ? -9.928 8.162 13.311 1.00 91.38 74 GLU A CA 1
ATOM 614 C C . GLU A 1 74 ? -9.107 7.541 14.451 1.00 91.38 74 GLU A C 1
ATOM 616 O O . GLU A 1 74 ? -8.117 8.130 14.889 1.00 91.38 74 GLU A O 1
ATOM 621 N N . LYS A 1 75 ? -9.475 6.338 14.913 1.00 92.00 75 LYS A N 1
ATOM 622 C CA . LYS A 1 75 ? -8.710 5.576 15.916 1.00 92.00 75 LYS A CA 1
ATOM 623 C C . LYS A 1 75 ? -7.294 5.273 15.415 1.00 92.00 75 LYS A C 1
ATOM 625 O O . LYS A 1 75 ? -6.320 5.506 16.132 1.00 92.00 75 LYS A O 1
ATOM 630 N N . ILE A 1 76 ? -7.172 4.789 14.181 1.00 91.44 76 ILE A N 1
ATOM 631 C CA . ILE A 1 76 ? -5.893 4.401 13.577 1.00 91.44 76 ILE A CA 1
ATOM 632 C C . ILE A 1 76 ? -5.014 5.629 13.333 1.00 91.44 76 ILE A C 1
ATOM 634 O O . ILE A 1 76 ? -3.834 5.600 13.666 1.00 91.44 76 ILE A O 1
ATOM 638 N N . LEU A 1 77 ? -5.573 6.743 12.855 1.00 91.06 77 LEU A N 1
ATOM 639 C CA . LEU A 1 77 ? -4.826 7.991 12.658 1.00 91.06 77 LEU A CA 1
ATOM 640 C C . LEU A 1 77 ? -4.286 8.590 13.966 1.00 91.06 77 LEU A C 1
ATOM 642 O O . LEU A 1 77 ? -3.235 9.222 13.955 1.00 91.06 77 LEU A O 1
ATOM 646 N N . LYS A 1 78 ? -4.972 8.370 15.094 1.00 90.75 78 LYS A N 1
ATOM 647 C CA . LYS A 1 78 ? -4.541 8.836 16.426 1.00 90.75 78 LYS A CA 1
ATOM 648 C C . LYS A 1 78 ? -3.589 7.869 17.144 1.00 90.75 78 LYS A C 1
ATOM 650 O O . LYS A 1 78 ? -3.050 8.215 18.194 1.00 90.75 78 LYS A O 1
ATOM 655 N N . THR A 1 79 ? -3.390 6.660 16.619 1.00 89.75 79 THR A N 1
ATOM 656 C CA . THR A 1 79 ? -2.547 5.637 17.256 1.00 89.75 79 THR A CA 1
ATOM 657 C C . THR A 1 79 ? -1.069 6.036 17.183 1.00 89.75 79 THR A C 1
ATOM 659 O O . THR A 1 79 ? -0.569 6.391 16.120 1.00 89.75 79 THR A O 1
ATOM 662 N N . LYS A 1 80 ? -0.351 5.983 18.311 1.00 85.44 80 LYS A N 1
ATOM 663 C CA . LYS A 1 80 ? 1.091 6.284 18.366 1.00 85.44 80 LYS A CA 1
ATOM 664 C C . LYS A 1 80 ? 1.929 5.077 17.928 1.00 85.44 80 LYS A C 1
ATOM 666 O O . LYS A 1 80 ? 1.506 3.939 18.090 1.00 85.44 80 LYS A O 1
ATOM 671 N N . ALA A 1 81 ? 3.153 5.328 17.463 1.00 77.06 81 ALA A N 1
ATOM 672 C CA . ALA A 1 81 ? 4.054 4.282 16.969 1.00 77.06 81 ALA A CA 1
ATOM 673 C C . ALA A 1 81 ? 4.499 3.255 18.033 1.00 77.06 81 ALA A C 1
ATOM 675 O O . ALA A 1 81 ? 4.809 2.115 17.697 1.00 77.06 81 ALA A O 1
ATOM 676 N N . ASN A 1 82 ? 4.521 3.651 19.310 1.00 74.75 82 ASN A N 1
ATOM 677 C CA . ASN A 1 82 ? 5.023 2.826 20.417 1.00 74.75 82 ASN A CA 1
ATOM 678 C C . ASN A 1 82 ? 3.924 2.023 21.139 1.00 74.75 82 ASN A C 1
ATOM 680 O O . ASN A 1 82 ? 4.086 1.616 22.285 1.00 74.75 82 ASN A O 1
ATOM 684 N N . VAL A 1 83 ? 2.754 1.868 20.519 1.00 79.69 83 VAL A N 1
ATOM 685 C CA . VAL A 1 83 ? 1.665 1.074 21.097 1.00 79.69 83 VAL A CA 1
ATOM 686 C C . VAL A 1 83 ? 1.900 -0.395 20.748 1.00 79.69 83 VAL A C 1
ATOM 688 O O . VAL A 1 83 ? 2.280 -0.711 19.620 1.00 79.69 83 VAL A O 1
ATOM 691 N N . SER A 1 84 ? 1.660 -1.291 21.710 1.00 78.94 84 SER A N 1
ATOM 692 C CA . SER A 1 84 ? 1.755 -2.742 21.501 1.00 78.94 84 SER A CA 1
ATOM 693 C C . SER A 1 84 ? 0.830 -3.206 20.376 1.00 78.94 84 SER A C 1
ATOM 695 O O . SER A 1 84 ? 1.226 -4.015 19.543 1.00 78.94 84 SER A O 1
ATOM 697 N N . ARG A 1 85 ? -0.376 -2.636 20.297 1.00 84.44 85 ARG A N 1
ATOM 698 C CA . ARG A 1 85 ? -1.337 -2.904 19.229 1.00 84.44 85 ARG A CA 1
ATOM 699 C C . ARG A 1 85 ? -1.014 -2.152 17.943 1.00 84.44 85 ARG A C 1
ATOM 701 O O . ARG A 1 85 ? -1.020 -0.921 17.907 1.00 84.44 85 ARG A O 1
ATOM 708 N N . ARG A 1 86 ? -0.852 -2.907 16.863 1.00 87.62 86 ARG A N 1
ATOM 709 C CA . ARG A 1 86 ? -0.590 -2.431 15.502 1.00 87.62 86 ARG A CA 1
ATOM 710 C C . ARG A 1 86 ? -1.677 -2.903 14.552 1.00 87.62 86 ARG A C 1
ATOM 712 O O . ARG A 1 86 ? -2.380 -3.862 14.854 1.00 87.62 86 ARG A O 1
ATOM 719 N N . TYR A 1 87 ? -1.806 -2.227 13.410 1.00 89.81 87 TYR A N 1
ATOM 720 C CA . TYR A 1 87 ? -2.860 -2.503 12.435 1.00 89.81 87 TYR A CA 1
ATOM 721 C C . TYR A 1 87 ? -2.318 -2.642 11.014 1.00 89.81 87 TYR A C 1
ATOM 723 O O . TYR A 1 87 ? -1.414 -1.907 10.604 1.00 89.81 87 TYR A O 1
ATOM 731 N N . PHE A 1 88 ? -2.956 -3.532 10.259 1.00 90.56 88 PHE A N 1
ATOM 732 C CA . PHE A 1 88 ? -2.899 -3.580 8.804 1.00 90.56 88 PHE A CA 1
ATOM 733 C C . PHE A 1 88 ? -4.282 -3.270 8.251 1.00 90.56 88 PHE A C 1
ATOM 735 O O . PHE A 1 88 ? -5.290 -3.763 8.758 1.00 90.56 88 PHE A O 1
ATOM 742 N N . LEU A 1 89 ? -4.328 -2.445 7.212 1.00 91.56 89 LEU A N 1
ATOM 743 C CA . LEU A 1 89 ? -5.567 -2.064 6.556 1.00 91.56 89 LEU A CA 1
ATOM 744 C C . LEU A 1 89 ? -5.509 -2.491 5.102 1.00 91.56 89 LEU A C 1
ATOM 746 O O . LEU A 1 89 ? -4.523 -2.219 4.427 1.00 91.56 89 LEU A O 1
ATOM 750 N N . ASN A 1 90 ? -6.589 -3.080 4.610 1.00 91.75 90 ASN A N 1
ATOM 751 C CA . ASN A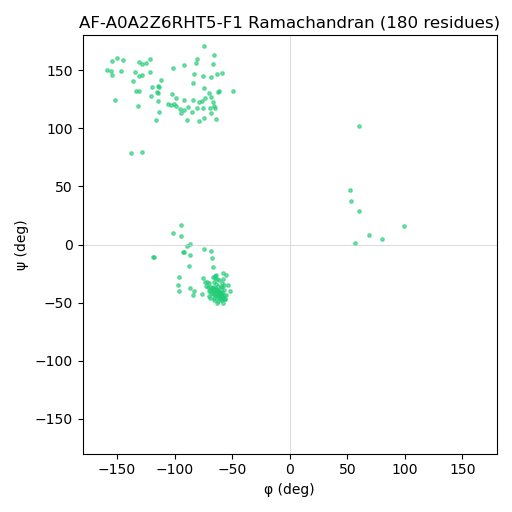 1 90 ? -6.822 -3.219 3.184 1.00 91.75 90 ASN A CA 1
ATOM 752 C C . ASN A 1 90 ? -7.707 -2.054 2.727 1.00 91.75 90 ASN A C 1
ATOM 754 O O . ASN A 1 90 ? -8.839 -1.918 3.198 1.00 91.75 90 ASN A O 1
ATOM 758 N N . ILE A 1 91 ? -7.193 -1.190 1.850 1.00 91.50 91 ILE A N 1
ATOM 759 C CA . ILE A 1 91 ? -7.858 0.058 1.466 1.00 91.50 91 ILE A CA 1
ATOM 760 C C . ILE A 1 91 ? -7.993 0.236 -0.045 1.00 91.50 91 ILE A C 1
ATOM 762 O O . ILE A 1 91 ? -7.202 -0.255 -0.852 1.00 91.50 91 ILE A O 1
ATOM 766 N N . LYS A 1 92 ? -8.996 1.030 -0.413 1.00 93.00 92 LYS A N 1
ATOM 767 C CA . LYS A 1 92 ? -9.090 1.713 -1.695 1.00 93.00 92 LYS A CA 1
ATOM 768 C C . LYS A 1 92 ? -8.793 3.192 -1.465 1.00 93.00 92 LYS A C 1
ATOM 770 O O . LYS A 1 92 ? -9.484 3.834 -0.671 1.00 93.00 92 LYS A O 1
ATOM 775 N N . SER A 1 93 ? -7.772 3.718 -2.126 1.00 92.81 93 SER A N 1
ATOM 776 C CA . SER A 1 93 ? -7.317 5.097 -1.944 1.00 92.81 93 SER A CA 1
ATOM 777 C C . SER A 1 93 ? -6.699 5.669 -3.212 1.00 92.81 93 SER A C 1
ATOM 779 O O . SER A 1 93 ? -6.276 4.941 -4.112 1.00 92.81 93 SER A O 1
ATOM 781 N N . HIS A 1 94 ? -6.623 6.992 -3.278 1.00 94.00 94 HIS A N 1
ATOM 782 C CA . HIS A 1 94 ? -5.957 7.701 -4.360 1.00 94.00 94 HIS A CA 1
ATOM 783 C C . HIS A 1 94 ? -5.279 8.972 -3.848 1.00 94.00 94 HIS A C 1
ATOM 785 O O . HIS A 1 94 ? -5.633 9.516 -2.801 1.00 94.00 94 HIS A O 1
ATOM 791 N N . PHE A 1 95 ? -4.305 9.455 -4.613 1.00 92.12 95 PHE A N 1
ATOM 792 C CA . PHE A 1 95 ? -3.738 10.784 -4.424 1.00 92.12 95 PHE A CA 1
ATOM 793 C C . PHE A 1 95 ? -4.498 11.777 -5.314 1.00 92.12 95 PHE A C 1
ATOM 795 O O . PHE A 1 95 ? -4.593 11.539 -6.522 1.00 92.12 95 PHE A O 1
ATOM 802 N N . PRO A 1 96 ? -5.068 12.860 -4.760 1.00 91.75 96 PRO A N 1
ATOM 803 C CA . PRO A 1 96 ? -5.703 13.914 -5.547 1.00 91.75 96 PRO A CA 1
ATOM 804 C C . PRO A 1 96 ? -4.723 14.561 -6.531 1.00 91.75 96 PRO A C 1
ATOM 806 O O . PRO A 1 96 ? -3.558 14.738 -6.196 1.00 91.75 96 PRO A O 1
ATOM 809 N N . LEU A 1 97 ? -5.196 15.014 -7.696 1.00 89.56 97 LEU A N 1
ATOM 810 C CA . LEU A 1 97 ? -4.336 15.618 -8.732 1.00 89.56 97 LEU A CA 1
ATOM 811 C C . LEU A 1 97 ? -3.468 16.777 -8.212 1.00 89.56 97 LEU A C 1
ATOM 813 O O . LEU A 1 97 ? -2.310 16.895 -8.585 1.00 89.56 97 LEU A O 1
ATOM 817 N N . LYS A 1 98 ? -3.982 17.571 -7.266 1.00 89.94 98 LYS A N 1
ATOM 818 C CA . LYS A 1 98 ? -3.240 18.664 -6.613 1.00 89.94 98 LYS A CA 1
ATOM 819 C C . LYS A 1 98 ? -1.948 18.232 -5.905 1.00 89.94 98 LYS A C 1
ATOM 821 O O . LYS A 1 98 ? -1.076 19.062 -5.696 1.00 89.94 98 LYS A O 1
ATOM 826 N N . THR A 1 99 ? -1.831 16.969 -5.486 1.00 88.19 99 THR A N 1
ATOM 827 C CA . THR A 1 99 ? -0.612 16.455 -4.841 1.00 88.19 99 THR A CA 1
ATOM 828 C C . THR A 1 99 ? 0.342 15.816 -5.845 1.00 88.19 99 THR A C 1
ATOM 830 O O . THR A 1 99 ? 1.438 15.427 -5.454 1.00 88.19 99 THR A O 1
ATOM 833 N N . HIS A 1 100 ? -0.055 15.660 -7.115 1.00 86.44 100 HIS A N 1
ATOM 834 C CA . HIS A 1 100 ? 0.752 14.944 -8.106 1.00 86.44 100 HIS A CA 1
ATOM 835 C C . HIS A 1 100 ? 2.011 15.709 -8.469 1.00 86.44 100 HIS A C 1
ATOM 837 O O . HIS A 1 100 ? 3.060 15.084 -8.544 1.00 86.44 100 HIS A O 1
ATOM 843 N N . ASP A 1 101 ? 1.936 17.034 -8.591 1.00 89.31 101 ASP A N 1
ATOM 844 C CA . ASP A 1 101 ? 3.112 17.856 -8.894 1.00 89.31 101 ASP A CA 1
ATOM 845 C C . ASP A 1 101 ? 4.187 17.724 -7.809 1.00 89.31 101 ASP A C 1
ATOM 847 O O . ASP A 1 101 ? 5.360 17.547 -8.116 1.00 89.31 101 ASP A O 1
ATOM 851 N N . TYR A 1 102 ? 3.779 17.719 -6.536 1.00 88.19 102 TYR A N 1
ATOM 852 C CA . TYR A 1 102 ? 4.693 17.558 -5.403 1.00 88.19 102 TYR A CA 1
ATOM 853 C C . TYR A 1 102 ? 5.257 16.132 -5.278 1.00 88.19 102 TYR A C 1
ATOM 855 O O . TYR A 1 102 ? 6.409 15.949 -4.900 1.00 88.19 102 TYR A O 1
ATOM 863 N N . LEU A 1 103 ? 4.453 15.107 -5.581 1.00 88.06 103 LEU A N 1
ATOM 864 C CA . LEU A 1 103 ? 4.828 13.692 -5.427 1.00 88.06 103 LEU A CA 1
ATOM 865 C C . LEU A 1 103 ? 5.382 13.061 -6.714 1.00 88.06 103 LEU A C 1
ATOM 867 O O . LEU A 1 103 ? 5.581 11.844 -6.769 1.00 88.06 103 LEU A O 1
ATOM 871 N N . ARG A 1 104 ? 5.600 13.861 -7.761 1.00 83.81 104 ARG A N 1
ATOM 872 C CA . ARG A 1 104 ? 6.031 13.379 -9.076 1.00 83.81 104 ARG A CA 1
ATOM 873 C C . ARG A 1 104 ? 7.392 12.698 -9.013 1.00 83.81 104 ARG A C 1
ATOM 875 O O . ARG A 1 104 ? 7.546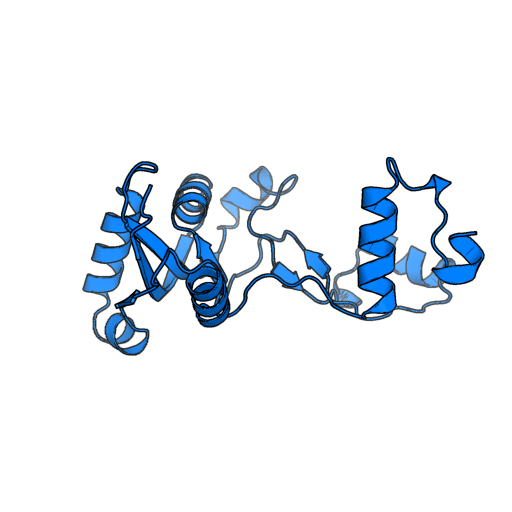 11.607 -9.554 1.00 83.81 104 ARG A O 1
ATOM 882 N N . ASP A 1 105 ? 8.337 13.327 -8.323 1.00 83.62 105 ASP A N 1
ATOM 883 C CA . ASP A 1 105 ? 9.726 12.866 -8.267 1.00 83.62 105 ASP A CA 1
ATOM 884 C C . ASP A 1 105 ? 9.882 11.621 -7.388 1.00 83.62 105 ASP A C 1
ATOM 886 O O . ASP A 1 105 ? 10.706 10.750 -7.662 1.00 83.62 105 ASP A O 1
ATOM 890 N N . LEU A 1 106 ? 9.054 11.510 -6.345 1.00 84.94 106 LEU A N 1
ATOM 891 C CA . LEU A 1 106 ? 9.062 10.382 -5.423 1.00 84.94 106 LEU A CA 1
ATOM 892 C C . LEU A 1 106 ? 7.636 9.950 -5.091 1.00 84.94 106 LEU A C 1
ATOM 894 O O . LEU A 1 106 ? 7.089 10.256 -4.029 1.00 84.94 106 LEU A O 1
ATOM 898 N N . SER A 1 107 ? 7.034 9.212 -6.021 1.00 85.06 107 SER A N 1
ATOM 899 C CA . SER A 1 107 ? 5.687 8.680 -5.840 1.00 85.06 107 SER A CA 1
ATOM 900 C C . SER A 1 107 ? 5.658 7.644 -4.703 1.00 85.06 107 SER A C 1
ATOM 902 O O . SER A 1 107 ? 6.329 6.612 -4.798 1.00 85.06 107 SER A O 1
ATOM 904 N N . PRO A 1 108 ? 4.881 7.873 -3.628 1.00 83.00 108 PRO A N 1
ATOM 905 C CA . PRO A 1 108 ? 4.741 6.914 -2.538 1.00 83.00 108 PRO A CA 1
ATOM 906 C C . PRO A 1 108 ? 3.864 5.720 -2.949 1.00 83.00 108 PRO A C 1
ATOM 908 O O . PRO A 1 108 ? 3.191 5.745 -3.978 1.00 83.00 108 PRO A O 1
ATOM 911 N N . ALA A 1 109 ? 3.834 4.693 -2.092 1.00 83.75 109 ALA A N 1
ATOM 912 C CA . ALA A 1 109 ? 3.078 3.450 -2.254 1.00 83.75 109 ALA A CA 1
ATOM 913 C C . ALA A 1 109 ? 3.483 2.657 -3.506 1.00 83.75 109 ALA A C 1
ATOM 915 O O . ALA A 1 109 ? 3.040 2.925 -4.613 1.00 83.75 109 ALA A O 1
ATOM 916 N N . VAL A 1 110 ? 4.276 1.604 -3.371 1.00 87.06 110 VAL A N 1
ATOM 917 C CA . 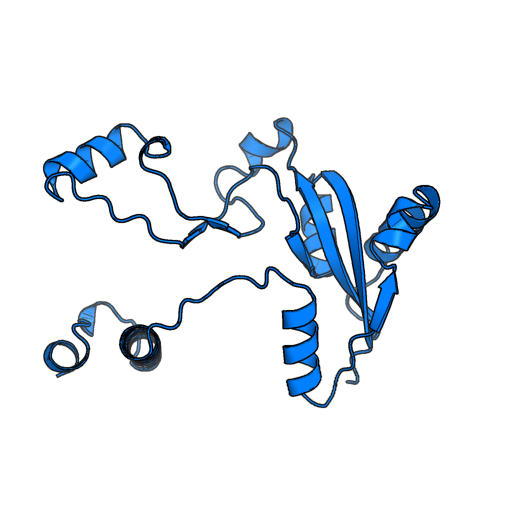VAL A 1 110 ? 4.689 0.780 -4.521 1.00 87.06 110 VAL A CA 1
ATOM 918 C C . VAL A 1 110 ? 3.612 -0.258 -4.847 1.00 87.06 110 VAL A C 1
ATOM 920 O O . VAL A 1 110 ? 2.920 -0.721 -3.948 1.00 87.06 110 VAL A O 1
ATOM 923 N N . LYS A 1 111 ? 3.422 -0.630 -6.118 1.00 85.25 111 LYS A N 1
ATOM 924 C CA . LYS A 1 111 ? 2.518 -1.728 -6.504 1.00 85.25 111 LYS A CA 1
ATOM 925 C C . LYS A 1 111 ? 3.171 -2.644 -7.529 1.00 85.25 111 LYS A C 1
ATOM 927 O O . LYS A 1 111 ? 3.932 -2.185 -8.373 1.00 85.25 111 LYS A O 1
ATOM 932 N N . ASN A 1 112 ? 2.829 -3.930 -7.496 1.00 87.31 112 ASN A N 1
ATOM 933 C CA . ASN A 1 112 ? 3.114 -4.822 -8.613 1.00 87.31 112 ASN A CA 1
ATOM 934 C C . ASN A 1 112 ? 2.263 -4.432 -9.817 1.00 87.31 112 ASN A C 1
ATOM 936 O O . ASN A 1 112 ? 1.037 -4.555 -9.789 1.00 87.31 112 ASN A O 1
ATOM 940 N N . VAL A 1 113 ? 2.929 -3.962 -10.864 1.00 85.06 113 VAL A N 1
ATOM 941 C CA . VA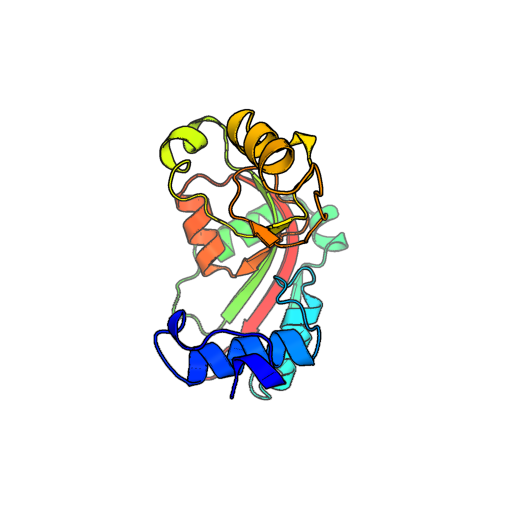L A 1 113 ? 2.307 -3.583 -12.126 1.00 85.06 113 VAL A CA 1
ATOM 942 C C . VAL A 1 113 ? 3.124 -4.179 -13.258 1.00 85.06 113 VAL A C 1
ATOM 944 O O . VAL A 1 113 ? 4.351 -4.089 -13.280 1.00 85.06 113 VAL A O 1
ATOM 947 N N . ALA A 1 114 ? 2.438 -4.808 -14.202 1.00 85.94 114 ALA A N 1
ATOM 948 C CA . ALA A 1 114 ? 3.027 -5.170 -15.475 1.00 85.94 114 ALA A CA 1
ATOM 949 C C . ALA A 1 114 ? 2.822 -3.999 -16.436 1.00 85.94 114 ALA A C 1
ATOM 951 O O . ALA A 1 114 ? 1.691 -3.746 -16.848 1.00 85.94 114 ALA A O 1
ATOM 952 N N . VAL A 1 115 ? 3.899 -3.272 -16.734 1.00 82.56 115 VAL A N 1
ATOM 953 C CA . VAL A 1 115 ? 3.850 -2.107 -17.626 1.00 82.56 115 VAL A CA 1
ATOM 954 C C . VAL A 1 115 ? 3.411 -2.566 -19.013 1.00 82.56 115 VAL A C 1
ATOM 956 O O . VAL A 1 115 ? 3.922 -3.561 -19.533 1.00 82.56 115 VAL A O 1
ATOM 959 N N . GLU A 1 116 ? 2.433 -1.872 -19.579 1.00 83.38 116 GLU A N 1
ATOM 960 C CA . GLU A 1 116 ? 1.936 -2.132 -20.928 1.00 83.38 116 GLU A CA 1
ATOM 961 C C . GLU A 1 116 ? 2.698 -1.276 -21.933 1.00 83.38 116 GLU A C 1
ATOM 963 O O . GLU A 1 116 ? 3.239 -0.230 -21.573 1.00 83.38 116 GLU A O 1
ATOM 968 N N . LYS A 1 117 ? 2.769 -1.730 -23.188 1.00 79.56 117 LYS A N 1
ATOM 969 C CA . LYS A 1 117 ? 3.522 -1.018 -24.228 1.00 79.56 117 LYS A CA 1
ATOM 970 C C . LYS A 1 117 ? 2.982 0.405 -24.424 1.00 79.56 117 LYS A C 1
ATOM 972 O O . LYS A 1 117 ? 3.764 1.340 -24.520 1.00 79.56 117 LYS A O 1
ATOM 977 N N . ASP A 1 118 ? 1.667 0.570 -24.312 1.00 83.88 118 ASP A N 1
ATOM 978 C CA . ASP A 1 118 ? 0.968 1.855 -24.447 1.00 83.88 118 ASP A CA 1
ATOM 979 C C . ASP A 1 118 ? 1.277 2.853 -23.315 1.00 83.88 118 ASP A C 1
ATOM 981 O O . ASP A 1 118 ? 0.907 4.020 -23.390 1.00 83.88 118 ASP A O 1
ATOM 985 N N . TRP A 1 119 ? 1.918 2.405 -22.228 1.00 81.62 119 TRP A N 1
ATOM 986 C CA . TRP A 1 119 ? 2.305 3.268 -21.106 1.00 81.62 119 TRP A CA 1
ATOM 987 C C . TRP A 1 119 ? 3.721 3.827 -21.269 1.00 81.62 119 TRP A C 1
ATOM 989 O O . TRP A 1 119 ? 4.176 4.609 -20.429 1.00 81.62 119 TRP A O 1
ATOM 999 N N . LEU A 1 120 ? 4.452 3.386 -22.295 1.00 81.62 120 LEU A N 1
ATOM 1000 C CA . LEU A 1 120 ? 5.792 3.875 -22.572 1.00 81.62 120 LEU A CA 1
ATOM 1001 C C . LEU A 1 120 ? 5.727 5.333 -23.029 1.00 81.62 120 LEU A C 1
ATOM 1003 O O . LEU A 1 120 ? 4.814 5.758 -23.732 1.00 81.62 120 LEU A O 1
ATOM 1007 N N . SER A 1 121 ? 6.724 6.116 -22.623 1.00 85.38 121 SER A N 1
ATOM 1008 C CA . SER A 1 121 ? 6.940 7.420 -23.238 1.00 85.38 121 SER A CA 1
ATOM 1009 C C . SER A 1 121 ? 7.379 7.230 -24.697 1.00 85.38 121 SER A C 1
ATOM 1011 O O . SER A 1 121 ? 8.006 6.210 -24.996 1.00 85.38 121 SER A O 1
ATOM 1013 N N . PRO A 1 122 ? 7.158 8.222 -25.581 1.00 88.69 122 PRO A N 1
ATOM 1014 C CA . PRO A 1 122 ? 7.608 8.145 -26.974 1.00 88.69 122 PRO A CA 1
ATOM 1015 C C . PRO A 1 122 ? 9.097 7.787 -27.103 1.00 88.69 122 PRO A C 1
ATOM 1017 O O . PRO A 1 122 ? 9.479 6.945 -27.906 1.00 88.69 122 PRO A O 1
ATOM 1020 N N . TYR A 1 123 ? 9.932 8.346 -26.221 1.00 86.62 123 TYR A N 1
ATOM 1021 C CA . TYR A 1 123 ? 11.360 8.034 -26.148 1.00 86.62 123 TYR A CA 1
ATOM 1022 C C . TYR A 1 123 ? 11.646 6.559 -25.813 1.00 86.62 123 TYR A C 1
ATOM 1024 O O . TYR A 1 123 ? 12.496 5.925 -26.434 1.00 86.62 123 TYR A O 1
ATOM 1032 N N . ASN A 1 124 ? 10.935 5.987 -24.836 1.00 83.88 124 ASN A N 1
ATOM 1033 C CA . ASN A 1 124 ? 11.121 4.583 -24.468 1.00 83.88 124 ASN A CA 1
ATOM 1034 C C . ASN A 1 124 ? 10.591 3.639 -25.552 1.00 83.88 124 ASN A C 1
ATOM 1036 O O . ASN A 1 124 ? 11.150 2.564 -25.749 1.00 83.88 124 ASN A O 1
ATOM 1040 N N . GLU A 1 125 ? 9.524 4.025 -26.250 1.00 84.75 125 GLU A N 1
ATOM 1041 C CA . GLU A 1 125 ? 9.002 3.263 -27.381 1.00 84.75 125 GLU A CA 1
ATOM 1042 C C . GLU A 1 125 ? 10.012 3.210 -28.538 1.00 84.75 125 GLU A C 1
ATOM 1044 O O . GLU A 1 125 ? 10.282 2.128 -29.063 1.00 84.75 125 GLU A O 1
ATOM 1049 N N . GLU A 1 126 ? 10.646 4.339 -28.874 1.00 85.38 126 GLU A N 1
ATOM 1050 C CA . GLU A 1 126 ? 11.741 4.382 -29.852 1.00 85.38 126 GLU A CA 1
ATOM 1051 C C . GLU A 1 126 ? 12.927 3.503 -29.439 1.00 85.38 126 GLU A C 1
ATOM 1053 O O . GLU A 1 126 ? 13.450 2.758 -30.267 1.00 85.38 126 GLU A O 1
ATOM 1058 N N . LEU A 1 127 ? 13.334 3.532 -28.165 1.00 83.69 127 LEU A N 1
ATOM 1059 C CA . LEU A 1 127 ? 14.416 2.678 -27.662 1.00 83.69 127 LEU A CA 1
ATOM 1060 C C . LEU A 1 127 ? 14.103 1.187 -27.824 1.00 83.69 127 LEU A C 1
ATOM 1062 O O . LEU A 1 127 ? 14.955 0.440 -28.300 1.00 83.69 127 LEU A O 1
ATOM 1066 N N . VAL A 1 128 ? 12.885 0.759 -27.482 1.00 83.44 128 VAL A N 1
ATOM 1067 C CA . VAL A 1 128 ? 12.455 -0.641 -27.646 1.00 83.44 128 VAL A CA 1
ATOM 1068 C C . VAL A 1 128 ? 12.476 -1.051 -29.120 1.00 83.44 128 VAL A C 1
ATOM 1070 O O . VAL A 1 128 ? 12.889 -2.162 -29.453 1.00 83.44 128 VAL A O 1
ATOM 1073 N N . ASN A 1 129 ? 12.061 -0.162 -30.024 1.00 83.62 129 ASN A N 1
ATOM 1074 C CA . ASN A 1 129 ? 12.067 -0.447 -31.458 1.00 83.62 129 ASN A CA 1
ATOM 1075 C C . ASN A 1 129 ? 13.496 -0.516 -32.029 1.00 83.62 129 ASN A C 1
ATOM 1077 O O . ASN A 1 129 ? 13.781 -1.399 -32.835 1.00 83.62 129 ASN A O 1
ATOM 1081 N N . ASN A 1 130 ? 14.393 0.370 -31.586 1.00 82.50 130 ASN A N 1
ATOM 1082 C CA . ASN A 1 130 ? 15.735 0.521 -32.154 1.00 82.50 130 ASN A CA 1
ATOM 1083 C C . ASN A 1 130 ? 16.787 -0.423 -31.547 1.00 82.50 130 ASN A C 1
ATOM 1085 O O . ASN A 1 130 ? 17.664 -0.887 -32.271 1.00 82.50 130 ASN A O 1
ATOM 1089 N N . LEU A 1 131 ? 16.736 -0.687 -30.236 1.00 74.12 131 LEU A N 1
ATOM 1090 C CA . LEU A 1 131 ? 17.746 -1.488 -29.527 1.00 74.12 131 LEU A CA 1
ATOM 1091 C C . LEU A 1 131 ? 17.332 -2.952 -29.368 1.00 74.12 131 LEU A C 1
ATOM 1093 O O . LEU A 1 131 ? 18.155 -3.843 -29.558 1.00 74.12 131 LEU A O 1
ATOM 1097 N N . ASP A 1 132 ? 16.055 -3.198 -29.071 1.00 64.44 132 ASP A N 1
ATOM 1098 C CA . ASP A 1 132 ? 15.541 -4.540 -28.767 1.00 64.44 132 ASP A CA 1
ATOM 1099 C C . ASP A 1 132 ? 14.806 -5.180 -29.960 1.00 64.44 132 ASP A C 1
ATOM 1101 O O . ASP A 1 132 ? 14.126 -6.197 -29.813 1.00 64.44 132 ASP A O 1
ATOM 1105 N N . GLY A 1 133 ? 14.889 -4.579 -31.155 1.00 76.12 133 GLY A N 1
ATOM 1106 C CA . GLY A 1 133 ? 14.207 -5.069 -32.360 1.00 76.12 133 GLY A CA 1
ATOM 1107 C C . GLY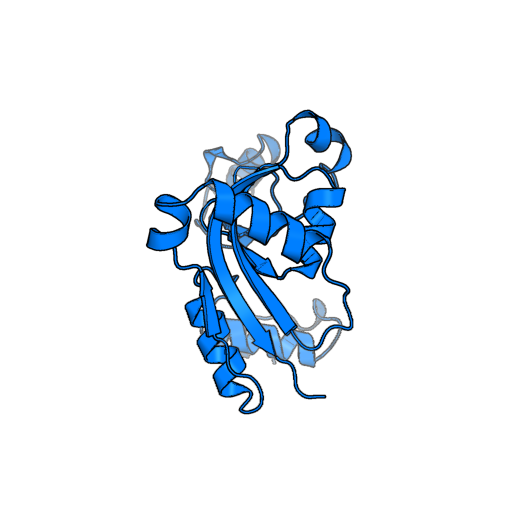 A 1 133 ? 12.681 -5.125 -32.214 1.00 76.12 133 GLY A C 1
ATOM 1108 O O . GLY A 1 133 ? 12.030 -5.988 -32.802 1.00 76.12 133 GLY A O 1
ATOM 1109 N N . GLY A 1 134 ? 12.108 -4.252 -31.379 1.00 72.81 134 GLY A N 1
ATOM 1110 C CA . GLY A 1 134 ? 10.680 -4.228 -31.061 1.00 72.81 134 GLY A CA 1
ATOM 1111 C C . GLY A 1 134 ? 10.241 -5.266 -30.023 1.00 72.81 134 GLY A C 1
ATOM 1112 O O . GLY A 1 134 ? 9.039 -5.381 -29.752 1.00 72.81 134 GLY A O 1
ATOM 1113 N N . HIS A 1 135 ? 11.168 -6.021 -29.423 1.00 75.81 135 HIS A N 1
ATOM 1114 C CA . HIS A 1 135 ? 10.832 -7.021 -28.419 1.00 75.81 135 HIS A CA 1
ATOM 1115 C C . HIS A 1 135 ? 10.466 -6.369 -27.078 1.00 75.81 135 HIS A C 1
ATOM 1117 O O . HIS A 1 135 ? 11.314 -5.869 -26.347 1.00 75.81 135 HIS A O 1
ATOM 1123 N N . PHE A 1 136 ? 9.179 -6.416 -26.721 1.00 77.81 136 PHE A N 1
ATOM 1124 C CA . PHE A 1 136 ? 8.684 -5.974 -25.417 1.00 77.81 136 PHE 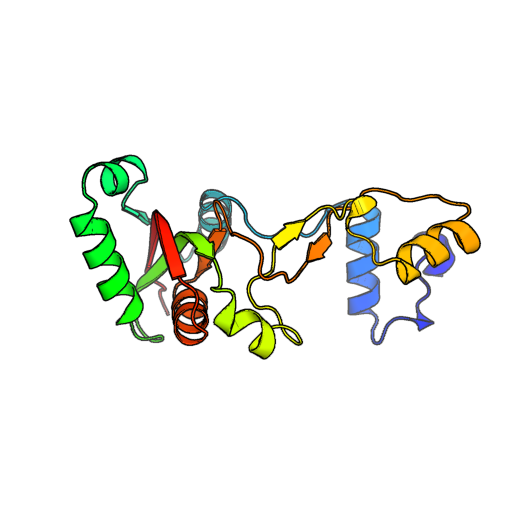A CA 1
ATOM 1125 C C . PHE A 1 136 ? 8.080 -7.147 -24.643 1.00 77.81 136 PHE A C 1
ATOM 1127 O O . PHE A 1 136 ? 6.980 -7.614 -24.941 1.00 77.81 136 PHE A O 1
ATOM 1134 N N . SER A 1 137 ? 8.783 -7.622 -23.615 1.00 78.00 137 SER A N 1
ATOM 1135 C CA . SER A 1 137 ? 8.257 -8.644 -22.707 1.00 78.00 137 SER A CA 1
ATOM 1136 C C . SER A 1 137 ? 7.490 -8.000 -21.548 1.00 78.00 137 SER A C 1
ATOM 1138 O O . SER A 1 137 ? 8.078 -7.286 -20.726 1.00 78.00 137 SER A O 1
ATOM 1140 N N . LYS A 1 138 ? 6.190 -8.296 -21.426 1.00 80.19 138 LYS A N 1
ATOM 1141 C CA . LYS A 1 138 ? 5.375 -7.847 -20.289 1.00 80.19 138 LYS A CA 1
ATOM 1142 C C . LYS A 1 138 ? 5.906 -8.484 -19.002 1.00 80.19 138 LYS A C 1
ATOM 1144 O O . LYS A 1 138 ? 5.740 -9.678 -18.766 1.00 80.19 138 LYS A O 1
ATOM 1149 N N . THR A 1 139 ? 6.539 -7.669 -18.164 1.00 78.81 139 THR A N 1
ATOM 1150 C CA . THR A 1 139 ? 7.124 -8.105 -16.892 1.00 78.81 139 THR A CA 1
ATOM 1151 C C . THR A 1 139 ? 6.488 -7.342 -15.741 1.00 78.81 139 THR A C 1
ATOM 1153 O O . THR A 1 139 ? 6.446 -6.113 -15.747 1.00 78.81 139 THR A O 1
ATOM 1156 N N . GLU A 1 140 ? 6.003 -8.071 -14.737 1.00 83.25 140 GLU A N 1
ATOM 1157 C CA . GLU A 1 140 ? 5.558 -7.483 -13.474 1.00 83.25 140 GLU A CA 1
ATOM 1158 C C . GLU A 1 140 ? 6.751 -6.884 -12.730 1.00 83.25 140 GLU A C 1
ATOM 1160 O O . GLU A 1 140 ? 7.710 -7.587 -12.410 1.00 83.25 140 GLU A O 1
ATOM 1165 N N . LYS A 1 141 ? 6.671 -5.591 -12.429 1.00 84.75 141 LYS A N 1
ATOM 1166 C CA . LYS A 1 141 ? 7.666 -4.862 -11.645 1.00 84.75 141 LYS A CA 1
ATOM 1167 C C . LYS A 1 141 ? 6.989 -4.194 -10.458 1.00 84.75 141 LYS A C 1
ATOM 1169 O O . LYS A 1 141 ? 5.785 -3.939 -10.466 1.00 84.75 141 LYS A O 1
ATOM 1174 N N . LEU A 1 142 ? 7.772 -3.919 -9.427 1.00 86.38 142 LEU A N 1
ATOM 1175 C CA . LEU A 1 142 ? 7.362 -3.051 -8.335 1.00 86.38 142 LEU A CA 1
ATOM 1176 C C . LEU A 1 142 ? 7.512 -1.603 -8.808 1.00 86.38 142 LEU A C 1
ATOM 1178 O O . LEU A 1 142 ? 8.627 -1.118 -8.969 1.00 86.38 142 LEU A O 1
ATOM 1182 N N . VAL A 1 143 ? 6.388 -0.945 -9.090 1.00 85.69 143 VAL A N 1
ATOM 1183 C CA . VAL A 1 143 ? 6.353 0.394 -9.683 1.00 85.69 143 VAL A CA 1
ATOM 1184 C C . VAL A 1 143 ? 5.750 1.387 -8.683 1.00 85.69 143 VAL A C 1
ATOM 1186 O O . VAL A 1 143 ? 4.624 1.172 -8.214 1.00 85.69 143 VAL A O 1
ATOM 1189 N N . PRO A 1 144 ? 6.463 2.472 -8.335 1.00 86.50 144 PRO A N 1
ATOM 1190 C CA . PRO A 1 144 ? 5.867 3.611 -7.651 1.00 86.50 144 PRO A CA 1
ATOM 1191 C C . PRO A 1 144 ? 5.011 4.398 -8.653 1.00 86.50 144 PRO A C 1
ATOM 1193 O O . PRO A 1 144 ? 5.476 4.758 -9.730 1.00 86.50 144 PRO A O 1
ATOM 1196 N N . HIS A 1 145 ? 3.738 4.631 -8.333 1.00 86.25 145 HIS A N 1
ATOM 1197 C CA . HIS A 1 145 ? 2.831 5.376 -9.212 1.00 86.25 145 HIS A CA 1
ATOM 1198 C C . HIS A 1 145 ? 1.684 6.017 -8.423 1.00 86.25 145 HIS A C 1
ATOM 1200 O O . HIS A 1 145 ? 1.194 5.442 -7.454 1.00 86.25 145 HIS A O 1
ATOM 1206 N N . LEU A 1 146 ? 1.173 7.160 -8.878 1.00 87.44 146 LEU A N 1
ATOM 1207 C CA . LEU A 1 146 ? 0.107 7.898 -8.179 1.00 87.44 146 LEU A CA 1
ATOM 1208 C C . LEU A 1 146 ? -1.321 7.486 -8.567 1.00 87.44 146 LEU A C 1
ATOM 1210 O O . LEU A 1 146 ? -2.290 8.029 -8.036 1.00 87.44 146 LEU A O 1
ATOM 1214 N N . SER A 1 147 ? -1.475 6.535 -9.493 1.00 85.56 147 SER A N 1
ATOM 1215 C CA . SER A 1 147 ? -2.804 6.065 -9.904 1.00 85.56 147 SER A CA 1
ATOM 1216 C C . SER A 1 147 ? -3.562 5.336 -8.781 1.00 85.56 147 SER A C 1
ATOM 1218 O O . SER A 1 147 ? -2.985 4.909 -7.775 1.00 85.56 147 SER A O 1
ATOM 1220 N N . LEU A 1 148 ? -4.879 5.199 -8.976 1.00 89.44 148 LEU A N 1
ATOM 1221 C CA . LEU A 1 148 ? -5.825 4.630 -8.015 1.00 89.44 148 LEU A CA 1
ATOM 1222 C C . LEU A 1 148 ? -5.354 3.285 -7.447 1.00 89.44 148 LEU A C 1
ATOM 1224 O O . LEU A 1 148 ? -5.029 2.340 -8.174 1.00 89.44 148 LEU A O 1
ATOM 1228 N N . ARG A 1 149 ? -5.429 3.168 -6.124 1.00 88.06 149 ARG A N 1
ATOM 1229 C CA . ARG A 1 149 ? -5.142 1.940 -5.394 1.00 88.06 149 ARG A CA 1
ATOM 1230 C C . ARG A 1 149 ? -6.434 1.249 -5.019 1.00 88.06 149 ARG A C 1
ATOM 1232 O O . ARG A 1 149 ? -7.298 1.813 -4.359 1.00 88.06 149 ARG A O 1
ATOM 1239 N N . LYS A 1 150 ? -6.561 0.016 -5.500 1.00 88.62 150 LYS A N 1
ATOM 1240 C CA . LYS A 1 150 ? -7.613 -0.932 -5.142 1.00 88.62 150 LYS A CA 1
ATOM 1241 C C . LYS A 1 150 ? -6.940 -2.078 -4.408 1.00 88.62 150 LYS A C 1
ATOM 1243 O O . LYS A 1 150 ? -5.884 -2.521 -4.864 1.00 88.62 150 LYS A O 1
ATOM 1248 N N . ASP A 1 151 ? -7.561 -2.495 -3.316 1.00 87.25 151 ASP A N 1
ATOM 1249 C CA . ASP A 1 151 ? -7.138 -3.615 -2.481 1.00 87.25 151 ASP A CA 1
ATOM 1250 C C . ASP A 1 151 ? -5.666 -3.513 -2.038 1.00 87.25 151 ASP A C 1
ATOM 1252 O O . ASP A 1 151 ? -4.868 -4.432 -2.203 1.00 87.25 151 ASP A O 1
ATOM 1256 N N . TYR A 1 152 ? -5.275 -2.329 -1.557 1.00 89.75 152 TYR A N 1
ATOM 1257 C CA . TYR A 1 152 ? -3.912 -2.057 -1.117 1.00 89.75 152 TYR A CA 1
ATOM 1258 C C . TYR A 1 152 ? -3.779 -2.338 0.373 1.00 89.75 152 TYR A C 1
ATOM 1260 O O . TYR A 1 152 ? -4.407 -1.660 1.190 1.00 89.75 152 TYR A O 1
ATOM 1268 N N . VAL A 1 153 ? -2.956 -3.327 0.718 1.00 90.50 153 VAL A N 1
ATOM 1269 C CA . VAL A 1 153 ? -2.651 -3.643 2.111 1.00 90.50 153 VAL A CA 1
ATOM 1270 C C . VAL A 1 153 ? -1.527 -2.737 2.593 1.00 90.50 153 VAL A C 1
ATOM 1272 O O . VAL A 1 153 ? -0.463 -2.667 1.984 1.00 90.50 153 VAL A O 1
ATOM 1275 N N . ILE A 1 154 ? -1.778 -2.018 3.681 1.00 91.12 154 ILE A N 1
ATOM 1276 C CA . ILE A 1 154 ? -0.867 -1.011 4.214 1.00 91.12 154 ILE A CA 1
ATOM 1277 C C . ILE A 1 154 ? -0.753 -1.132 5.729 1.00 91.12 154 ILE A C 1
ATOM 1279 O O . ILE A 1 154 ? -1.738 -1.366 6.436 1.00 91.12 154 ILE A O 1
ATOM 1283 N N . HIS A 1 155 ? 0.461 -0.950 6.242 1.00 90.56 155 HIS A N 1
ATOM 1284 C CA 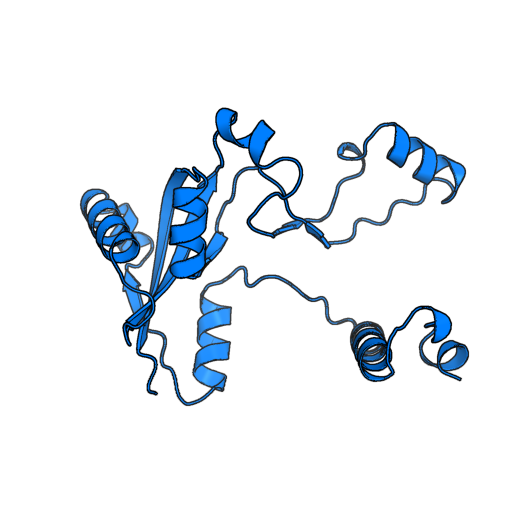. HIS A 1 155 ? 0.690 -0.847 7.677 1.00 90.56 155 HIS A CA 1
ATOM 1285 C C . HIS A 1 155 ? 0.251 0.529 8.196 1.00 90.56 155 HIS A C 1
ATOM 1287 O O . HIS A 1 155 ? 0.421 1.546 7.522 1.00 90.56 155 HIS A O 1
ATOM 1293 N N . TYR A 1 156 ? -0.277 0.599 9.419 1.00 91.31 156 TYR A N 1
ATOM 1294 C CA . TYR A 1 156 ? -0.864 1.841 9.939 1.00 91.31 156 TYR A CA 1
ATOM 1295 C C . TYR A 1 156 ? 0.088 3.053 9.965 1.00 91.31 156 TYR A C 1
ATOM 1297 O O . TYR A 1 156 ? -0.371 4.183 9.814 1.00 91.31 156 TYR A O 1
ATOM 1305 N N . LEU A 1 157 ? 1.400 2.843 10.127 1.00 91.81 157 LEU A N 1
ATOM 1306 C CA . LEU A 1 157 ? 2.388 3.933 10.108 1.00 91.81 157 LEU A CA 1
ATOM 1307 C C . LEU A 1 157 ? 2.548 4.545 8.714 1.00 91.81 157 LEU A C 1
ATOM 1309 O O . LEU A 1 157 ? 2.523 5.766 8.565 1.00 91.81 157 LEU A O 1
ATOM 1313 N N . GLU A 1 158 ? 2.668 3.702 7.688 1.00 91.94 158 GLU A N 1
ATOM 1314 C CA . GLU A 1 158 ? 2.717 4.149 6.293 1.00 91.94 158 GLU A CA 1
ATOM 1315 C C . GLU A 1 158 ? 1.403 4.820 5.911 1.00 91.94 158 GLU A C 1
ATOM 1317 O O . GLU A 1 158 ? 1.397 5.864 5.268 1.00 91.94 158 GLU A O 1
ATOM 1322 N N . PHE A 1 159 ? 0.285 4.268 6.382 1.00 93.38 159 PHE A N 1
ATOM 1323 C CA . PHE A 1 159 ? -1.032 4.852 6.193 1.00 93.38 159 PHE A CA 1
ATOM 1324 C C . PHE A 1 159 ? -1.125 6.271 6.760 1.00 93.38 159 PHE A C 1
ATOM 1326 O O . PHE A 1 159 ? -1.520 7.194 6.049 1.00 93.38 159 PHE A O 1
ATOM 1333 N N . GLN A 1 160 ? -0.709 6.473 8.012 1.00 93.62 160 GLN A N 1
ATOM 1334 C CA . GLN A 1 160 ? -0.654 7.802 8.623 1.00 93.62 160 GLN A CA 1
ATOM 1335 C C . GLN A 1 160 ? 0.245 8.758 7.834 1.00 93.62 160 GLN A C 1
ATOM 1337 O O . GLN A 1 160 ? -0.100 9.926 7.663 1.00 93.62 160 GLN A O 1
ATOM 1342 N N . TYR A 1 161 ? 1.391 8.276 7.354 1.00 93.31 161 TYR A N 1
ATOM 1343 C CA . TYR A 1 161 ? 2.307 9.074 6.549 1.00 93.31 161 TYR A CA 1
ATOM 1344 C C . TYR A 1 161 ? 1.693 9.469 5.197 1.00 93.31 161 TYR A C 1
ATOM 1346 O O . TYR A 1 161 ? 1.712 10.642 4.836 1.00 93.31 161 TYR A O 1
ATOM 1354 N N . TYR A 1 162 ? 1.060 8.540 4.483 1.00 93.06 162 TYR A N 1
ATOM 1355 C CA . TYR A 1 162 ? 0.435 8.826 3.189 1.00 93.06 162 TYR A CA 1
ATOM 1356 C C . TYR A 1 162 ? -0.760 9.765 3.316 1.00 93.06 162 TYR A C 1
ATOM 1358 O O . TYR A 1 162 ? -0.930 10.650 2.481 1.00 93.06 162 TYR A O 1
ATOM 1366 N N . VAL A 1 163 ? -1.550 9.645 4.385 1.00 93.12 163 VAL A N 1
ATOM 1367 C CA . VAL A 1 163 ? -2.623 10.608 4.674 1.00 93.12 163 VAL A CA 1
ATOM 1368 C C . VAL A 1 163 ? -2.050 12.009 4.919 1.00 93.12 163 VAL A C 1
ATOM 1370 O O . VAL A 1 163 ? -2.608 12.979 4.411 1.00 93.12 163 VAL A O 1
ATOM 1373 N N . LYS A 1 164 ? -0.901 12.139 5.602 1.00 92.81 164 LYS A N 1
ATOM 1374 C CA . LYS A 1 164 ? -0.202 13.434 5.751 1.00 92.81 164 LYS A CA 1
ATOM 1375 C C . LYS A 1 164 ? 0.291 14.001 4.416 1.00 92.81 164 LYS A C 1
ATOM 1377 O O . LYS A 1 164 ? 0.261 15.212 4.241 1.00 92.81 164 LYS A O 1
ATOM 1382 N N . LEU A 1 165 ? 0.696 13.143 3.477 1.00 91.25 165 LEU A N 1
ATOM 1383 C CA . LEU A 1 165 ? 1.053 13.536 2.106 1.00 91.25 165 LEU A CA 1
ATOM 1384 C C . LEU A 1 165 ? -0.165 13.887 1.230 1.00 91.25 165 LEU A C 1
ATOM 1386 O O . LEU A 1 165 ? 0.001 14.308 0.088 1.00 91.25 165 LEU A O 1
ATOM 1390 N N . GLY A 1 166 ? -1.387 13.726 1.746 1.00 91.50 166 GLY A N 1
ATOM 1391 C CA . GLY A 1 166 ? -2.624 14.079 1.052 1.00 91.50 166 GLY A CA 1
ATOM 1392 C C . GLY A 1 166 ? -3.346 12.911 0.381 1.00 91.50 166 GLY A C 1
ATOM 1393 O O . GLY A 1 166 ? -4.230 13.152 -0.439 1.00 91.50 166 GLY A O 1
ATOM 1394 N N . MET A 1 167 ? -3.017 11.660 0.722 1.00 93.19 167 MET A N 1
ATOM 1395 C CA . MET A 1 167 ? -3.784 10.494 0.273 1.00 93.19 167 MET A CA 1
ATOM 1396 C C . MET A 1 167 ? -5.229 10.564 0.779 1.00 93.19 167 MET A C 1
ATOM 1398 O O . MET A 1 167 ? -5.476 10.749 1.972 1.00 93.19 167 MET A O 1
ATOM 1402 N N . VAL A 1 168 ? -6.184 10.337 -0.120 1.00 93.06 168 VAL A N 1
ATOM 1403 C CA . VAL A 1 168 ? -7.610 10.239 0.197 1.00 93.06 168 VAL A CA 1
ATOM 1404 C C . VAL A 1 168 ? -8.025 8.773 0.201 1.00 93.06 168 VAL A C 1
ATOM 1406 O O . VAL A 1 168 ? -7.730 8.020 -0.727 1.00 93.06 168 VAL A O 1
ATOM 1409 N N . VAL A 1 169 ? -8.701 8.357 1.272 1.00 92.44 169 VAL A N 1
ATOM 1410 C CA . VAL A 1 169 ? -9.216 6.993 1.431 1.00 92.44 169 VAL A CA 1
ATOM 1411 C C . VAL A 1 169 ? -10.659 6.955 0.966 1.00 92.44 169 VAL A C 1
ATOM 1413 O O . VAL A 1 169 ? -11.533 7.525 1.614 1.00 92.44 169 VAL A O 1
ATOM 1416 N N . ASP A 1 170 ? -10.910 6.240 -0.124 1.00 91.12 170 ASP A N 1
ATOM 1417 C CA . ASP A 1 170 ? -12.259 6.032 -0.646 1.00 91.12 170 ASP A CA 1
ATOM 1418 C C . ASP A 1 170 ? -13.005 4.990 0.191 1.00 91.12 170 ASP A C 1
ATOM 1420 O O . ASP A 1 170 ? -14.186 5.136 0.502 1.00 91.12 170 ASP A O 1
ATOM 1424 N N . LYS A 1 171 ? -12.315 3.900 0.547 1.00 90.69 171 LYS A N 1
ATOM 1425 C CA . LYS A 1 171 ? -12.911 2.782 1.278 1.00 90.69 171 LYS A CA 1
ATOM 1426 C C . LYS A 1 171 ? -11.872 2.003 2.076 1.00 90.69 171 LYS A C 1
ATOM 1428 O O . LYS A 1 171 ? -10.756 1.802 1.610 1.00 90.69 171 LYS A O 1
ATOM 1433 N N . VAL A 1 172 ? -12.275 1.491 3.234 1.00 90.69 172 VAL A N 1
ATOM 1434 C CA . VAL A 1 172 ? -11.548 0.439 3.954 1.00 90.69 172 VAL A CA 1
ATOM 1435 C C . VAL A 1 172 ? -12.282 -0.877 3.739 1.00 90.69 172 VAL A C 1
ATOM 1437 O O . VAL A 1 172 ? -13.468 -0.992 4.048 1.00 90.69 172 VAL A O 1
ATOM 1440 N N . SER A 1 173 ? -11.592 -1.843 3.148 1.00 89.62 173 SER A N 1
ATOM 1441 C CA . SER A 1 173 ? -12.107 -3.186 2.905 1.00 89.62 173 SER A CA 1
ATOM 1442 C C . SER A 1 173 ? -11.955 -4.067 4.136 1.00 89.62 173 SER A C 1
ATOM 1444 O O . SER A 1 173 ? -12.865 -4.821 4.429 1.00 89.62 173 SER A O 1
ATOM 1446 N N . GLU A 1 174 ? -10.845 -3.988 4.863 1.00 90.06 174 GLU A N 1
ATOM 1447 C CA . GLU A 1 174 ? -10.590 -4.878 5.998 1.00 90.06 174 GLU A CA 1
ATOM 1448 C C . GLU A 1 174 ? -9.566 -4.267 6.948 1.00 90.06 174 GLU A C 1
ATOM 1450 O O . GLU A 1 174 ? -8.704 -3.494 6.520 1.00 90.06 174 GLU A O 1
ATOM 1455 N N . ILE A 1 175 ? -9.668 -4.602 8.236 1.00 90.69 175 ILE A N 1
ATOM 1456 C CA . ILE A 1 175 ? -8.716 -4.173 9.259 1.00 90.69 175 ILE A CA 1
ATOM 1457 C C . ILE A 1 175 ? -8.311 -5.382 10.095 1.00 90.69 175 ILE A C 1
ATOM 1459 O O . ILE A 1 175 ? -9.143 -5.970 10.792 1.00 90.69 175 ILE A O 1
ATOM 1463 N N . LEU A 1 176 ? -7.018 -5.697 10.076 1.00 89.62 176 LEU A N 1
ATOM 1464 C CA . LEU A 1 176 ? -6.405 -6.603 11.037 1.00 89.62 176 LEU A CA 1
ATOM 1465 C C . LEU A 1 176 ? -5.656 -5.811 12.098 1.00 89.62 176 LEU A C 1
ATOM 1467 O O . LEU A 1 176 ? -5.126 -4.728 11.837 1.00 89.62 176 LEU A O 1
ATOM 1471 N N . PHE A 1 177 ? -5.559 -6.394 13.283 1.00 89.44 177 PHE A N 1
ATOM 1472 C CA . PHE A 1 177 ? -4.676 -5.922 14.330 1.00 89.44 177 PHE A CA 1
ATOM 1473 C C . PHE A 1 177 ? -3.850 -7.062 14.905 1.00 89.44 177 PHE A C 1
ATOM 1475 O O . PHE A 1 177 ? -4.228 -8.229 14.837 1.00 89.44 177 PHE A O 1
ATOM 1482 N N . PHE A 1 178 ? -2.721 -6.711 15.494 1.00 85.31 178 PHE A N 1
ATOM 1483 C CA . PHE A 1 178 ? -1.890 -7.631 16.250 1.00 85.31 178 PHE A CA 1
ATOM 1484 C C . PHE A 1 178 ? -1.237 -6.885 17.401 1.00 85.31 178 PHE A C 1
ATOM 1486 O O . PHE A 1 178 ? -0.967 -5.687 17.299 1.00 85.31 178 PHE A O 1
ATOM 1493 N N . ASP A 1 179 ? -0.989 -7.597 18.491 1.00 83.50 179 ASP A N 1
ATOM 1494 C CA . ASP A 1 179 ? -0.236 -7.068 19.616 1.00 83.50 179 ASP A CA 1
ATOM 1495 C C . ASP A 1 179 ? 1.208 -7.570 19.481 1.00 83.50 179 ASP A C 1
ATOM 1497 O O . ASP A 1 179 ? 1.452 -8.775 19.430 1.00 83.50 179 ASP A O 1
ATOM 1501 N N . GLN A 1 180 ? 2.166 -6.653 19.363 1.00 71.69 180 GLN A N 1
ATOM 1502 C CA . GLN A 1 180 ? 3.579 -6.999 19.401 1.00 71.69 180 GLN A CA 1
ATOM 1503 C C . GLN A 1 180 ? 3.999 -7.171 20.860 1.00 71.69 180 GLN A C 1
ATOM 1505 O O . GLN A 1 180 ? 3.951 -6.222 21.646 1.00 71.69 180 GLN A O 1
ATOM 1510 N N . THR A 1 181 ? 4.426 -8.378 21.213 1.00 65.19 181 THR A N 1
ATOM 1511 C CA . THR A 1 181 ? 5.178 -8.621 22.443 1.00 65.19 181 THR A CA 1
ATOM 1512 C C . THR A 1 181 ? 6.616 -8.151 22.232 1.00 65.19 181 THR A C 1
ATOM 1514 O O . THR A 1 181 ? 7.255 -8.568 21.262 1.00 65.19 181 THR A O 1
ATOM 1517 N N . ASN A 1 182 ? 7.081 -7.244 23.096 1.00 56.66 182 ASN A N 1
ATOM 1518 C CA . ASN A 1 182 ? 8.497 -6.877 23.193 1.00 56.66 182 ASN A CA 1
ATOM 1519 C C .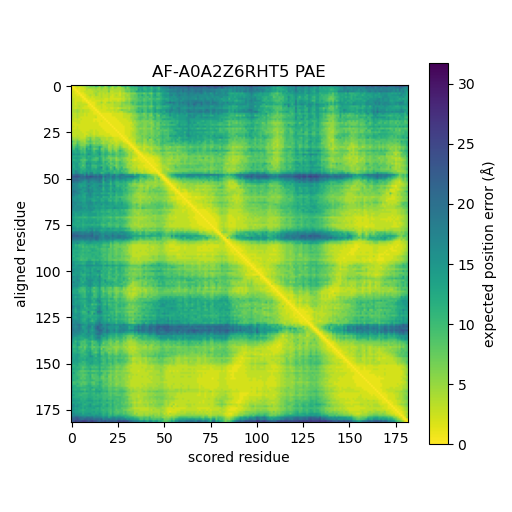 ASN A 1 182 ? 9.310 -8.009 23.817 1.00 56.66 182 ASN A C 1
ATOM 1521 O O . ASN A 1 182 ? 8.749 -8.700 24.698 1.00 56.66 182 ASN A O 1
#

Nearest PDB structures (foldseek):
  8fr8-assembly1_R  TM=1.816E-01  e=5.079E+00  Mycolicibacterium smegmatis MC2 155
  3j77-assembly1_P0  TM=2.028E-01  e=7.408E+00  Saccharomyces cerevisiae

Solvent-accessible surface area (backbone atoms only — not comparable to full-atom values): 10635 Å² total; per-residue (Å²): 105,57,48,80,78,62,70,40,67,68,88,81,41,97,42,71,66,62,49,51,50,53,43,47,35,66,74,68,67,61,74,93,69,72,69,64,49,70,66,57,53,41,53,51,37,47,71,64,74,67,35,62,71,42,81,75,42,50,47,70,56,36,70,74,33,60,71,55,47,56,54,52,51,55,52,55,66,68,55,62,91,87,49,49,66,44,44,39,35,28,25,28,34,35,53,50,73,88,46,41,78,78,33,60,89,64,38,65,69,72,39,74,42,57,66,53,79,89,72,48,51,73,68,56,49,51,45,33,46,72,75,50,72,56,63,78,80,79,49,76,38,80,40,60,46,65,67,78,38,70,61,40,55,40,47,50,67,59,46,47,51,42,44,74,69,52,42,43,74,79,41,70,48,34,34,37,32,31,51,58,74,130

Sequence (182 aa):
TCIKYYELDPSHYVSAPSLSWDAMLKKTGVKIKLFTDISMYDFIEKAKRVVYLRLEASREYLLKYPAMQKKYLEKILKTKANVSRRYFLNIKSHFPLKTHDYLRDLSPAVKNVAVEKDWLSPYNEELVNNLDGGHFSKTEKLVPHLSLRKDYVIHYLEFQYYVKLGMVVDKVSEILFFDQTN

Radius of gyration: 20.49 Å; Cα contacts (8 Å, |Δi|>4): 236; chains: 1; bounding box: 56×39×56 Å

pLDDT: mean 85.31, std 6.58, range [56.66, 94.0]

Organism: NCBI:txid94130

Foldseek 3Di:
DCCVQQVDDCVPDPDPVVSVVSSVCSVVVDDDFDDLDPVVVQVVQVVVVQKHKDFPDALVRCVVCVVVQVVVLVVLLPDDPPALKWKKWFFKKAAPPVLCVVCVVPADDWHFDFDDLVNDDPVVQVCCCPPVVVDDDRDTDGDRDRDIDHRRIDISVSVSVVVVSRMDTPDTRTMMMMGGDD